Protein AF-A0AAN6HZT4-F1 (afdb_monomer)

Organism: NCBI:txid1937702

Structure (mmCIF, N/CA/C/O backbone):
data_AF-A0AAN6HZT4-F1
#
_entry.id   AF-A0AAN6HZT4-F1
#
loop_
_atom_site.group_PDB
_atom_site.id
_atom_site.type_symbol
_atom_site.label_atom_id
_atom_site.label_alt_id
_atom_site.label_comp_id
_atom_site.label_asym_id
_atom_site.label_entity_id
_atom_site.label_seq_id
_atom_site.pdbx_PDB_ins_code
_atom_site.Cartn_x
_atom_site.Cartn_y
_atom_site.Cartn_z
_atom_site.occupancy
_atom_site.B_iso_or_equiv
_atom_site.auth_seq_id
_atom_site.auth_comp_id
_atom_site.auth_asym_id
_atom_site.auth_atom_id
_atom_site.pdbx_PDB_model_num
ATOM 1 N N . MET A 1 1 ? 8.473 14.433 21.718 1.00 35.22 1 MET A N 1
ATOM 2 C CA . MET A 1 1 ? 7.401 14.892 20.799 1.00 35.22 1 MET A CA 1
ATOM 3 C C . MET A 1 1 ? 7.630 14.148 19.488 1.00 35.22 1 MET A C 1
ATOM 5 O O . MET A 1 1 ? 8.647 14.391 18.858 1.00 35.22 1 MET A O 1
ATOM 9 N N . HIS A 1 2 ? 6.826 13.124 19.186 1.00 38.56 2 HIS A N 1
ATOM 10 C CA . HIS A 1 2 ? 7.186 12.080 18.212 1.00 38.56 2 HIS A CA 1
ATOM 11 C C . HIS A 1 2 ? 7.264 12.597 16.761 1.00 38.56 2 HIS A C 1
ATOM 13 O O . HIS A 1 2 ? 6.365 13.297 16.299 1.00 38.56 2 HIS A O 1
ATOM 19 N N . GLN A 1 3 ? 8.317 12.210 16.029 1.00 48.78 3 GLN A N 1
ATOM 20 C CA . GLN A 1 3 ? 8.629 12.631 14.650 1.00 48.78 3 GLN A CA 1
ATOM 21 C C . GLN A 1 3 ? 7.706 12.044 13.553 1.00 48.78 3 GLN A C 1
ATOM 23 O O . GLN A 1 3 ? 8.074 12.013 12.379 1.00 48.78 3 GLN A O 1
ATOM 28 N N . PHE A 1 4 ? 6.474 11.632 13.878 1.00 53.78 4 PHE A N 1
ATOM 29 C CA . PHE A 1 4 ? 5.451 11.356 12.854 1.00 53.78 4 PHE A CA 1
ATOM 30 C C . PHE A 1 4 ? 4.901 12.635 12.207 1.00 53.78 4 PHE A C 1
ATOM 32 O O . PHE A 1 4 ? 4.132 12.543 11.253 1.00 53.78 4 PHE A O 1
ATOM 39 N N . SER A 1 5 ? 5.331 13.819 12.662 1.00 63.28 5 SER A N 1
ATOM 40 C CA . SER A 1 5 ? 4.953 15.120 12.089 1.00 63.28 5 SER A CA 1
ATOM 41 C C . SER A 1 5 ? 5.141 15.182 10.572 1.00 63.28 5 SER A C 1
ATOM 43 O O . SER A 1 5 ? 4.343 15.797 9.868 1.00 63.28 5 SER A O 1
ATOM 45 N N . ALA A 1 6 ? 6.157 14.492 10.040 1.00 75.69 6 ALA A N 1
ATOM 46 C CA . ALA A 1 6 ? 6.397 14.437 8.604 1.00 75.69 6 ALA A CA 1
ATOM 47 C C . ALA A 1 6 ? 5.263 13.739 7.838 1.00 75.69 6 ALA A C 1
ATOM 49 O O . ALA A 1 6 ? 5.029 14.102 6.692 1.00 75.69 6 ALA A O 1
ATOM 50 N N . LEU A 1 7 ? 4.563 12.771 8.444 1.00 84.50 7 LEU A N 1
ATOM 51 C CA . LEU A 1 7 ? 3.465 12.017 7.827 1.00 84.50 7 LEU A CA 1
ATOM 52 C C . LEU A 1 7 ? 2.072 12.472 8.275 1.00 84.50 7 LEU A C 1
ATOM 54 O O . LEU A 1 7 ? 1.086 12.081 7.657 1.00 84.50 7 LEU A O 1
ATOM 58 N N . GLU A 1 8 ? 1.987 13.302 9.313 1.00 84.25 8 GLU A N 1
ATOM 59 C CA . GLU A 1 8 ? 0.754 13.643 10.030 1.00 84.25 8 GLU A CA 1
ATOM 60 C C . GLU A 1 8 ? -0.397 14.069 9.110 1.00 84.25 8 GLU A C 1
ATOM 62 O O . GLU A 1 8 ? -1.518 13.595 9.266 1.00 84.25 8 GLU A O 1
ATOM 67 N N . ARG A 1 9 ? -0.114 14.863 8.070 1.00 86.81 9 ARG A N 1
ATOM 68 C CA . ARG A 1 9 ? -1.134 15.326 7.109 1.00 86.81 9 ARG A CA 1
ATOM 69 C C . ARG A 1 9 ? -1.764 14.228 6.238 1.00 86.81 9 ARG A C 1
ATOM 71 O O . ARG A 1 9 ? -2.773 14.491 5.594 1.00 86.81 9 ARG A O 1
ATOM 78 N N . TRP A 1 10 ? -1.147 13.049 6.155 1.00 88.56 10 TRP A N 1
ATOM 79 C CA . TRP A 1 10 ? -1.637 11.899 5.381 1.00 88.56 10 TRP A CA 1
ATOM 80 C C . TRP A 1 10 ? -2.173 10.769 6.263 1.00 88.56 10 TRP A C 1
ATOM 82 O O . TRP A 1 10 ? -2.713 9.794 5.743 1.00 88.56 10 TRP A O 1
ATOM 92 N N . ILE A 1 11 ? -2.012 10.872 7.584 1.00 87.69 11 ILE A N 1
ATOM 93 C CA . ILE A 1 11 ? -2.531 9.882 8.523 1.00 87.69 11 ILE A CA 1
ATOM 94 C C . ILE A 1 11 ? -4.014 10.172 8.745 1.00 87.69 11 ILE A C 1
ATOM 96 O O . ILE A 1 11 ? -4.401 11.289 9.085 1.00 87.69 11 ILE A O 1
ATOM 100 N N . VAL A 1 12 ? -4.854 9.150 8.572 1.00 87.88 12 VAL A N 1
ATOM 101 C CA . VAL A 1 12 ? -6.282 9.255 8.885 1.00 87.88 12 VAL A CA 1
ATOM 102 C C . VAL A 1 12 ? -6.434 9.502 10.391 1.00 87.88 12 VAL A C 1
ATOM 104 O O . VAL A 1 12 ? -5.911 8.708 11.184 1.00 87.88 12 VAL A O 1
ATOM 107 N N . PRO A 1 13 ? -7.148 10.565 10.810 1.00 87.75 13 PRO A N 1
ATOM 108 C CA . PRO A 1 13 ? -7.382 10.837 12.219 1.00 87.75 13 PRO A CA 1
ATOM 109 C C . PRO A 1 13 ? -7.962 9.613 12.921 1.00 87.75 13 PRO A C 1
ATOM 111 O O . PRO A 1 13 ? -8.969 9.041 12.501 1.00 87.75 13 PRO A O 1
ATOM 114 N N . THR A 1 14 ? -7.294 9.209 13.993 1.00 90.94 14 THR A N 1
ATOM 115 C CA . THR A 1 14 ? -7.611 7.994 14.735 1.00 90.94 14 THR A CA 1
ATOM 116 C C . THR A 1 14 ? -7.754 8.345 16.204 1.00 90.94 14 THR A C 1
ATOM 118 O O . THR A 1 14 ? -6.926 9.075 16.749 1.00 90.94 14 THR A O 1
ATOM 121 N N . ARG A 1 15 ? -8.796 7.829 16.858 1.00 93.25 15 ARG A N 1
ATOM 122 C CA . ARG A 1 15 ? -9.006 8.014 18.298 1.00 93.25 15 ARG A CA 1
ATOM 123 C C . ARG A 1 15 ? -9.106 6.677 19.014 1.00 93.25 15 ARG A C 1
ATOM 125 O O . ARG A 1 15 ? -9.761 5.760 18.522 1.00 93.25 15 ARG A O 1
ATOM 132 N N . LEU A 1 16 ? -8.498 6.596 20.191 1.00 94.69 16 LEU A N 1
ATOM 133 C CA . LEU A 1 16 ? -8.721 5.486 21.107 1.00 94.69 16 LEU A CA 1
ATOM 134 C C . LEU A 1 16 ? -10.130 5.612 21.698 1.00 94.69 16 LEU A C 1
ATOM 136 O O . LEU A 1 16 ? -10.531 6.699 22.120 1.00 94.69 16 LEU A O 1
ATOM 140 N N . VAL A 1 17 ? -10.885 4.521 21.699 1.00 95.81 17 VAL A N 1
ATOM 141 C CA . VAL A 1 17 ? -12.224 4.451 22.290 1.00 95.81 17 VAL A CA 1
ATOM 142 C C . VAL A 1 17 ? -12.338 3.228 23.180 1.00 95.81 17 VAL A C 1
ATOM 144 O O . VAL A 1 17 ? -11.798 2.173 22.860 1.00 95.81 17 VAL A O 1
ATOM 147 N N . GLU A 1 18 ? -13.088 3.366 24.266 1.00 96.44 18 GLU A N 1
ATOM 148 C CA . GLU A 1 18 ? -13.472 2.232 25.097 1.00 96.44 18 GLU A CA 1
ATOM 149 C C . GLU A 1 18 ? -14.582 1.434 24.398 1.00 96.44 18 GLU A C 1
ATOM 151 O O . GLU A 1 18 ? -15.568 1.985 23.891 1.00 96.44 18 GLU A O 1
ATOM 156 N N . LEU A 1 19 ? -14.407 0.119 24.349 1.00 94.06 19 LEU A N 1
ATOM 157 C CA . LEU A 1 19 ? -15.354 -0.822 23.778 1.00 94.06 19 LEU A CA 1
ATOM 158 C C . LEU A 1 19 ? -16.302 -1.320 24.863 1.00 94.06 19 LEU A C 1
ATOM 160 O O . LEU A 1 19 ? -15.921 -1.573 26.004 1.00 94.06 19 LEU A O 1
ATOM 164 N N . LYS A 1 20 ? -17.568 -1.524 24.493 1.00 92.56 20 LYS A N 1
ATOM 165 C CA . LYS A 1 20 ? -18.529 -2.138 25.412 1.00 92.56 20 LYS A CA 1
ATOM 166 C C . LYS A 1 20 ? -18.079 -3.565 25.756 1.00 92.56 20 LYS A C 1
ATOM 168 O O . LYS A 1 20 ? -17.689 -4.297 24.841 1.00 92.56 20 LYS A O 1
ATOM 173 N N . PRO A 1 21 ? -18.232 -4.012 27.015 1.00 90.38 21 PRO A N 1
ATOM 174 C CA . PRO A 1 21 ? -18.001 -5.406 27.373 1.00 90.38 21 PRO A CA 1
ATOM 175 C C . PRO A 1 21 ? -18.777 -6.349 26.445 1.00 90.38 21 PRO A C 1
ATOM 177 O O . PRO A 1 21 ? -19.966 -6.140 26.183 1.00 90.38 21 PRO A O 1
ATOM 180 N N . GLY A 1 22 ? -18.105 -7.368 25.910 1.00 87.62 22 GLY A N 1
ATOM 181 C CA . GLY A 1 22 ? -18.726 -8.315 24.983 1.00 87.62 22 GLY A CA 1
ATOM 182 C C . GLY A 1 22 ? -18.787 -7.857 23.518 1.00 87.62 22 GLY A C 1
ATOM 183 O O . GLY A 1 22 ? -19.301 -8.602 22.686 1.00 87.62 22 GLY A O 1
ATOM 184 N N . ALA A 1 23 ? -18.347 -6.638 23.173 1.00 89.69 23 ALA A N 1
ATOM 185 C CA . ALA A 1 23 ? -18.449 -6.126 21.802 1.00 89.69 23 ALA A CA 1
ATOM 186 C C . ALA A 1 23 ? -17.593 -6.927 20.812 1.00 89.69 23 ALA A C 1
ATOM 188 O O . ALA A 1 23 ? -18.064 -7.231 19.720 1.00 89.69 23 ALA A O 1
ATOM 189 N N . ILE A 1 24 ? -16.376 -7.307 21.208 1.00 89.38 24 ILE A N 1
ATOM 190 C CA . ILE A 1 24 ? -15.452 -8.076 20.366 1.00 89.38 24 ILE A CA 1
ATOM 191 C C . ILE A 1 24 ? -15.978 -9.494 20.136 1.00 89.38 24 ILE A C 1
ATOM 193 O O . ILE A 1 24 ? -16.015 -9.952 19.000 1.00 89.38 24 ILE A O 1
ATOM 197 N N . GLN A 1 25 ? -16.487 -10.149 21.182 1.00 88.19 25 GLN A N 1
ATOM 198 C CA . GLN A 1 25 ? -17.047 -11.504 21.106 1.00 88.19 25 GLN A CA 1
ATOM 199 C C . GLN A 1 25 ? -18.236 -11.586 20.140 1.00 88.19 25 GLN A C 1
ATOM 201 O O . GLN A 1 25 ? -18.461 -12.610 19.508 1.00 88.19 25 GLN A O 1
ATOM 206 N N . LYS A 1 26 ? -18.994 -10.493 19.984 1.00 88.56 26 LYS A N 1
ATOM 207 C CA . LYS A 1 26 ? -20.091 -10.412 19.004 1.00 88.56 26 LYS A CA 1
ATOM 208 C C . LYS A 1 26 ? -19.613 -10.305 17.553 1.00 88.56 26 LYS A C 1
ATOM 210 O O . LYS A 1 26 ? -20.420 -10.509 16.652 1.00 88.56 26 LYS A O 1
ATOM 215 N N . LEU A 1 27 ? -18.355 -9.925 17.329 1.00 88.44 27 LEU A N 1
ATOM 216 C CA . LEU A 1 27 ? -17.742 -9.795 16.004 1.00 88.44 27 LEU A CA 1
ATOM 217 C C . LEU A 1 27 ? -16.956 -11.044 15.593 1.00 88.44 27 LEU A C 1
ATOM 219 O O . LEU A 1 27 ? -16.597 -11.170 14.419 1.00 88.44 27 LEU A O 1
ATOM 223 N N . GLU A 1 28 ? -16.686 -11.945 16.540 1.00 89.19 28 GLU A N 1
ATOM 224 C CA . GLU A 1 28 ? -16.022 -13.211 16.258 1.00 89.19 28 GLU A CA 1
ATOM 225 C C . GLU A 1 28 ? -16.844 -14.060 15.291 1.00 89.19 28 GLU A C 1
ATOM 227 O O . GLU A 1 28 ? -18.074 -14.134 15.353 1.00 89.19 28 GLU A O 1
ATOM 232 N N . ARG A 1 29 ? -16.128 -14.713 14.382 1.00 90.19 29 ARG A N 1
ATOM 233 C CA . ARG A 1 29 ? -16.663 -15.656 13.402 1.00 90.19 29 ARG A CA 1
ATOM 234 C C . ARG A 1 29 ? -15.775 -16.895 13.390 1.00 90.19 29 ARG A C 1
ATOM 236 O O . ARG A 1 29 ? -14.699 -16.901 13.991 1.00 90.19 29 ARG A O 1
ATOM 243 N N . ASP A 1 30 ? -16.212 -17.957 12.727 1.00 86.19 30 ASP A N 1
ATOM 244 C CA . ASP A 1 30 ? -15.445 -19.209 12.676 1.00 86.19 30 ASP A CA 1
ATOM 245 C C . ASP A 1 30 ? -14.056 -19.020 12.040 1.00 86.19 30 ASP A C 1
ATOM 247 O O . ASP A 1 30 ? -13.100 -19.683 12.435 1.00 86.19 30 ASP A O 1
ATOM 251 N N . ASP A 1 31 ? -13.929 -18.060 11.120 1.00 87.50 31 ASP 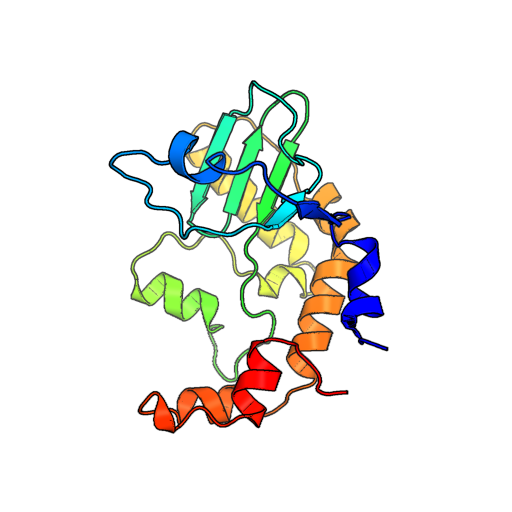A N 1
ATOM 252 C CA . ASP A 1 31 ? -12.704 -17.675 10.415 1.00 87.50 31 ASP A CA 1
ATOM 253 C C . ASP A 1 31 ? -11.963 -16.477 11.038 1.00 87.50 31 ASP A C 1
ATOM 255 O O . ASP A 1 31 ? -10.879 -16.115 10.580 1.00 87.50 31 ASP A O 1
ATOM 259 N N . LEU A 1 32 ? -12.523 -15.859 12.083 1.00 86.56 32 LEU A N 1
ATOM 260 C CA . LEU A 1 32 ? -11.978 -14.655 12.706 1.00 86.56 32 LEU A CA 1
ATOM 261 C C . LEU A 1 32 ? -12.072 -14.737 14.231 1.00 86.56 32 LEU A C 1
ATOM 263 O O . LEU A 1 32 ? -13.124 -14.485 14.822 1.00 86.56 32 LEU A O 1
ATOM 267 N N . LYS A 1 33 ? -10.935 -15.045 14.857 1.00 87.50 33 LYS A N 1
ATOM 268 C CA . LYS A 1 33 ? -10.740 -14.964 16.308 1.00 87.50 33 LYS A CA 1
ATOM 269 C C . LYS A 1 33 ? -10.101 -13.631 16.651 1.00 87.50 33 LYS A C 1
ATOM 271 O O . LYS A 1 33 ? -9.076 -13.275 16.072 1.00 87.50 33 LYS A O 1
ATOM 276 N N . LEU A 1 34 ? -10.734 -12.891 17.551 1.00 86.00 34 LEU A N 1
ATOM 277 C CA . LEU A 1 34 ? -10.284 -11.565 17.954 1.00 86.00 34 LEU A CA 1
ATOM 278 C C . LEU A 1 34 ? -9.810 -11.633 19.399 1.00 86.00 34 LEU A C 1
ATOM 280 O O . LEU A 1 34 ? -10.492 -12.199 20.253 1.00 86.00 34 LEU A O 1
ATOM 284 N N . GLU A 1 35 ? -8.649 -11.050 19.682 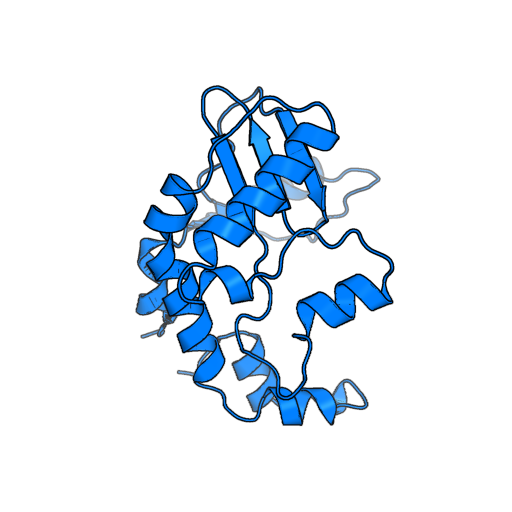1.00 83.88 35 GLU A N 1
ATOM 285 C CA . GLU A 1 35 ? -8.193 -10.958 21.063 1.00 83.88 35 GLU A CA 1
ATOM 286 C C . GLU A 1 35 ? -9.126 -10.045 21.869 1.00 83.88 35 GLU A C 1
ATOM 288 O O . GLU A 1 35 ? -9.556 -8.998 21.372 1.00 83.88 35 GLU A O 1
ATOM 293 N N . PRO A 1 36 ? -9.478 -10.430 23.105 1.00 80.62 36 PRO A N 1
ATOM 294 C CA . PRO A 1 36 ? -10.285 -9.583 23.959 1.00 80.62 36 PRO A CA 1
ATOM 295 C C . PRO A 1 36 ? -9.481 -8.344 24.371 1.00 80.62 36 PRO A C 1
ATOM 297 O O . PRO A 1 36 ? -8.490 -8.445 25.087 1.00 80.62 36 PRO A O 1
ATOM 300 N N . ASP A 1 37 ? -9.960 -7.172 23.969 1.00 85.56 37 ASP A N 1
ATOM 301 C CA . ASP A 1 37 ? -9.467 -5.861 24.391 1.00 85.56 37 ASP A CA 1
ATOM 302 C C . ASP A 1 37 ? -10.645 -5.005 24.888 1.00 85.56 37 ASP A C 1
ATOM 304 O O . ASP A 1 37 ? -11.799 -5.166 24.474 1.00 85.56 37 ASP A O 1
ATOM 308 N N . THR A 1 38 ? -10.366 -4.099 25.816 1.00 90.69 38 THR A N 1
ATOM 309 C CA . THR A 1 38 ? -11.324 -3.093 26.283 1.00 90.69 38 THR A CA 1
ATOM 310 C C . THR A 1 38 ? -11.272 -1.825 25.443 1.00 90.69 38 THR A C 1
ATOM 312 O O . THR A 1 38 ? -12.159 -0.984 25.568 1.00 90.69 38 THR A O 1
ATOM 315 N N . ASN A 1 39 ? -10.279 -1.686 24.563 1.00 92.75 39 ASN A N 1
ATOM 316 C CA . ASN A 1 39 ? -10.094 -0.521 23.716 1.00 92.75 39 ASN A CA 1
ATOM 317 C C . ASN A 1 39 ? -10.107 -0.880 22.230 1.00 92.75 39 ASN A C 1
ATOM 319 O O . ASN A 1 39 ? -9.793 -1.990 21.815 1.00 92.75 39 ASN A O 1
ATOM 323 N N . GLY A 1 40 ? -10.457 0.107 21.411 1.00 91.50 40 GLY A N 1
ATOM 324 C CA . GLY A 1 40 ? -10.363 0.034 19.962 1.00 91.50 40 GLY A CA 1
ATOM 325 C C . GLY A 1 40 ? -9.880 1.349 19.372 1.00 91.50 40 GLY A C 1
ATOM 326 O O . GLY A 1 40 ? -9.961 2.408 19.998 1.00 91.50 40 GLY A O 1
ATOM 327 N N . LEU A 1 41 ? -9.393 1.288 18.137 1.00 92.44 41 LEU A N 1
ATOM 328 C CA . LEU A 1 41 ? -9.083 2.472 17.346 1.00 92.44 41 LEU A CA 1
ATOM 329 C C . LEU A 1 41 ? -10.282 2.791 16.458 1.00 92.44 41 LEU A C 1
ATOM 331 O O . LEU A 1 41 ? -10.638 2.006 15.580 1.00 92.44 41 LEU A O 1
ATOM 335 N N . LEU A 1 42 ? -10.913 3.944 16.682 1.00 92.75 42 LEU A N 1
ATOM 336 C CA . LEU A 1 42 ? -11.926 4.452 15.769 1.00 92.75 42 LEU A CA 1
ATOM 337 C C . LEU A 1 42 ? -11.267 5.321 14.702 1.00 92.75 42 LEU A C 1
ATOM 339 O O . LEU A 1 42 ? -10.607 6.312 15.020 1.00 92.75 42 LEU A O 1
ATOM 343 N N . MET A 1 43 ? -11.515 4.956 13.448 1.00 93.56 43 MET A N 1
ATOM 344 C CA . MET A 1 43 ? -10.988 5.604 12.252 1.00 93.56 43 MET A CA 1
ATOM 345 C C . MET A 1 43 ? -12.136 5.930 11.298 1.00 93.56 43 MET A C 1
ATOM 347 O O . MET A 1 43 ? -13.153 5.231 11.281 1.00 93.56 43 MET A O 1
ATOM 351 N N . GLU A 1 44 ? -11.977 6.978 10.492 1.00 90.38 44 GLU A N 1
ATOM 352 C CA . GLU A 1 44 ? -12.893 7.217 9.377 1.00 90.38 44 GLU A CA 1
ATOM 353 C C . GLU A 1 44 ? -12.820 6.048 8.387 1.00 90.38 44 GLU A C 1
ATOM 355 O O . GLU A 1 44 ? -11.736 5.596 8.009 1.00 90.38 44 GLU A O 1
ATOM 360 N N . ASN A 1 45 ? -13.982 5.558 7.950 1.00 87.56 45 ASN A N 1
ATOM 361 C CA . ASN A 1 45 ? -14.028 4.561 6.895 1.00 87.56 45 ASN A CA 1
ATOM 362 C C . ASN A 1 45 ? -13.745 5.231 5.543 1.00 87.56 45 ASN A C 1
ATOM 364 O O . ASN A 1 45 ? -14.639 5.811 4.928 1.00 87.56 45 ASN A O 1
ATOM 368 N N . VAL A 1 46 ? -12.509 5.103 5.062 1.00 85.12 46 VAL A N 1
ATOM 369 C CA . VAL A 1 46 ? -12.103 5.591 3.732 1.00 85.12 46 VAL A CA 1
ATOM 370 C C . VAL A 1 46 ? -12.886 4.880 2.611 1.00 85.12 46 VAL A C 1
ATOM 372 O O . VAL A 1 46 ? -13.097 5.444 1.542 1.00 85.12 46 VAL A O 1
ATOM 375 N N . PHE A 1 47 ? -13.422 3.686 2.885 1.00 84.88 47 PHE A N 1
ATOM 376 C CA . PHE A 1 47 ? -14.294 2.908 2.003 1.00 84.88 47 PHE A CA 1
ATOM 377 C C . PHE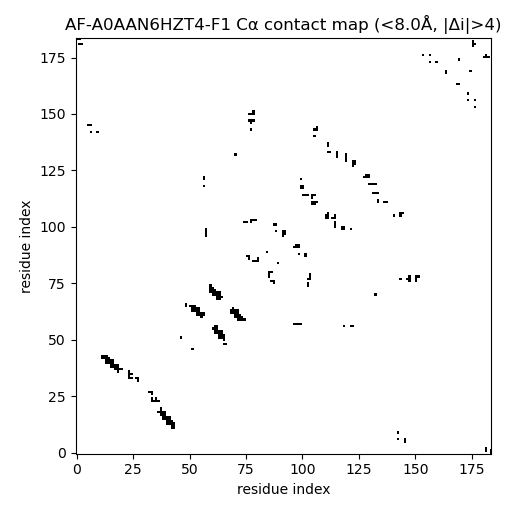 A 1 47 ? -15.783 3.120 2.322 1.00 84.88 47 PHE A C 1
ATOM 379 O O . PHE A 1 47 ? -16.558 2.169 2.347 1.00 84.88 47 PHE A O 1
ATOM 386 N N . LYS A 1 48 ? -16.204 4.356 2.610 1.00 79.75 48 LYS A N 1
ATOM 387 C CA . LYS A 1 48 ? -17.592 4.667 3.013 1.00 79.75 48 LYS A CA 1
ATOM 388 C C . LYS A 1 48 ? -18.669 4.326 1.975 1.00 79.75 48 LYS A C 1
ATOM 390 O O . LYS A 1 48 ? -19.832 4.213 2.350 1.00 79.75 48 LYS A O 1
ATOM 395 N N . GLU A 1 49 ? -18.309 4.195 0.699 1.00 78.88 49 GLU A N 1
ATOM 396 C CA . GLU A 1 49 ? -19.244 3.743 -0.339 1.00 78.88 49 GLU A CA 1
ATOM 397 C C . GLU A 1 49 ? -19.566 2.255 -0.161 1.00 78.88 49 GLU A C 1
ATOM 399 O O . GLU A 1 49 ? -18.695 1.432 0.113 1.00 78.88 49 GLU A O 1
ATOM 404 N N . SER A 1 50 ? -20.841 1.908 -0.298 1.00 71.88 50 SER A N 1
ATOM 405 C CA . SER A 1 50 ? -21.332 0.544 -0.086 1.00 71.88 50 SER A CA 1
ATOM 406 C C . SER A 1 50 ? -21.175 -0.366 -1.308 1.00 71.88 50 SER A C 1
ATOM 408 O O . SER A 1 50 ? -21.358 -1.573 -1.189 1.00 71.88 50 SER A O 1
ATOM 410 N N . ASP A 1 51 ? -20.878 0.195 -2.479 1.00 82.44 51 ASP A N 1
ATOM 411 C CA . ASP A 1 51 ? -20.920 -0.466 -3.788 1.00 82.44 51 ASP A CA 1
ATOM 412 C C . ASP A 1 51 ? -19.549 -0.548 -4.478 1.00 82.44 51 ASP A C 1
ATOM 414 O O . ASP A 1 51 ? -19.461 -0.669 -5.702 1.00 82.44 51 ASP A O 1
ATOM 418 N N . TRP A 1 52 ? -18.464 -0.544 -3.698 1.00 87.81 52 TRP A N 1
ATOM 419 C CA . TRP A 1 52 ? -17.120 -0.729 -4.237 1.00 87.81 52 TRP A CA 1
ATOM 420 C C . TRP A 1 52 ? -16.988 -2.039 -5.015 1.00 87.81 52 TRP A C 1
ATOM 422 O O . TRP A 1 52 ? -17.122 -3.143 -4.481 1.00 87.81 52 TRP A O 1
ATOM 432 N N . ARG A 1 53 ? -16.586 -1.926 -6.280 1.00 88.06 53 ARG A N 1
ATOM 433 C CA . ARG A 1 53 ? -16.002 -3.041 -7.018 1.00 88.06 53 ARG A CA 1
ATOM 434 C C . ARG A 1 53 ? -14.514 -3.127 -6.694 1.00 88.06 53 ARG A C 1
ATOM 436 O O . ARG A 1 53 ? -13.722 -2.318 -7.179 1.00 88.06 53 ARG A O 1
ATOM 443 N N . HIS A 1 54 ? -14.144 -4.135 -5.913 1.00 90.88 54 HIS A N 1
ATOM 444 C CA . HIS A 1 54 ? -12.757 -4.434 -5.563 1.00 90.88 54 HIS A CA 1
ATOM 445 C C . HIS A 1 54 ? -12.062 -5.227 -6.677 1.00 90.88 54 HIS A C 1
ATOM 447 O O . HIS A 1 54 ? -12.524 -6.292 -7.089 1.00 90.88 54 HIS A O 1
ATOM 453 N N . ILE A 1 55 ? -10.937 -4.711 -7.162 1.00 90.25 55 ILE A N 1
ATOM 454 C CA . ILE A 1 55 ? -10.121 -5.308 -8.217 1.00 90.25 55 ILE A CA 1
ATOM 455 C C . ILE A 1 55 ? -8.701 -5.470 -7.691 1.00 90.25 55 ILE A C 1
ATOM 457 O O . ILE A 1 55 ? -7.912 -4.526 -7.650 1.00 90.25 55 ILE A O 1
ATOM 461 N N . THR A 1 56 ? -8.360 -6.694 -7.314 1.00 92.88 56 THR A N 1
ATOM 462 C CA . THR A 1 56 ? -7.005 -7.039 -6.885 1.00 92.88 56 THR A CA 1
ATOM 463 C C . THR A 1 56 ? -6.152 -7.346 -8.111 1.00 92.88 56 THR A C 1
ATOM 465 O O . THR A 1 56 ? -6.239 -8.436 -8.681 1.00 92.88 56 THR A O 1
ATOM 468 N N . LEU A 1 57 ? -5.308 -6.398 -8.526 1.00 91.50 57 LEU A N 1
ATOM 469 C CA . LEU A 1 57 ? -4.362 -6.637 -9.619 1.00 91.50 57 LEU A CA 1
ATOM 470 C C . LEU A 1 57 ? -3.217 -7.533 -9.136 1.00 91.50 57 LEU A C 1
ATOM 472 O O . LEU A 1 57 ? -2.893 -8.546 -9.755 1.00 91.50 57 LEU A O 1
ATOM 476 N N . ASN A 1 58 ? -2.662 -7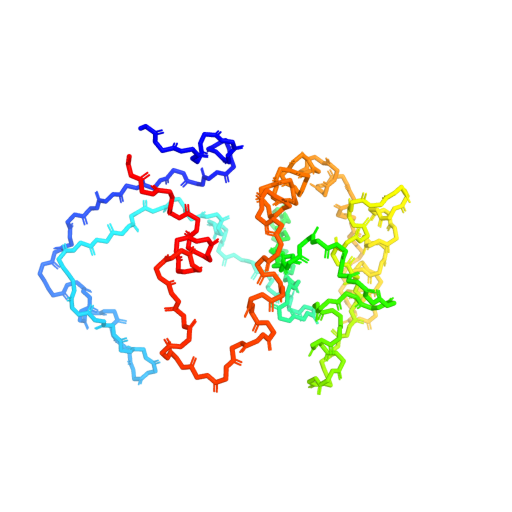.221 -7.969 1.00 89.56 58 ASN A N 1
ATOM 477 C CA . ASN A 1 58 ? -1.824 -8.131 -7.195 1.00 89.56 58 ASN A CA 1
ATOM 478 C C . ASN A 1 58 ? -1.942 -7.793 -5.701 1.00 89.56 58 ASN A C 1
ATOM 480 O O . ASN A 1 58 ? -2.656 -6.871 -5.314 1.00 89.56 58 ASN A O 1
ATOM 484 N N . LYS A 1 59 ? -1.210 -8.503 -4.837 1.00 86.25 59 LYS A N 1
ATOM 485 C CA . LYS A 1 59 ? -1.247 -8.268 -3.381 1.00 86.25 59 LYS A CA 1
ATOM 486 C C . LYS A 1 59 ? -0.808 -6.858 -2.938 1.00 86.25 59 LYS A C 1
ATOM 488 O O . LYS A 1 59 ? -0.915 -6.535 -1.754 1.00 86.25 59 LYS A O 1
ATOM 493 N N . HIS A 1 60 ? -0.227 -6.059 -3.835 1.00 90.12 60 HIS A N 1
ATOM 494 C CA . HIS A 1 60 ? 0.248 -4.705 -3.556 1.00 90.12 60 HIS A CA 1
ATOM 495 C C . HIS A 1 60 ? -0.624 -3.611 -4.167 1.00 90.12 60 HIS A C 1
ATOM 497 O O . HIS A 1 60 ? -0.508 -2.474 -3.723 1.00 90.12 60 HIS A O 1
ATOM 503 N N . ILE A 1 61 ? -1.428 -3.927 -5.180 1.00 93.00 61 ILE A N 1
ATOM 504 C CA . ILE A 1 61 ? -2.174 -2.955 -5.976 1.00 93.00 61 ILE A CA 1
ATOM 505 C C . ILE A 1 61 ? -3.620 -3.430 -6.060 1.00 93.00 61 ILE A C 1
ATOM 507 O O . ILE A 1 61 ? -3.920 -4.430 -6.722 1.00 93.00 61 ILE A O 1
ATOM 511 N N . ILE A 1 62 ? -4.506 -2.695 -5.391 1.00 93.31 62 ILE A N 1
ATOM 512 C CA . ILE A 1 62 ? -5.947 -2.942 -5.398 1.00 93.31 62 ILE A CA 1
ATOM 513 C C . ILE A 1 62 ? -6.643 -1.671 -5.879 1.00 93.31 62 ILE A C 1
ATOM 515 O O . ILE A 1 62 ? -6.424 -0.582 -5.347 1.00 93.31 62 ILE A O 1
ATOM 519 N N . LEU A 1 63 ? -7.480 -1.814 -6.901 1.00 91.38 63 LEU A N 1
ATOM 520 C CA . LEU A 1 63 ? -8.336 -0.751 -7.410 1.00 91.38 63 LEU A CA 1
ATOM 521 C C . LEU A 1 63 ? -9.743 -0.946 -6.857 1.00 91.38 63 LEU A C 1
ATOM 523 O O . LEU A 1 63 ? -10.323 -2.021 -6.977 1.00 91.38 63 LEU A O 1
ATOM 527 N N . ASN A 1 64 ? -10.303 0.107 -6.283 1.00 91.06 64 ASN A N 1
ATOM 528 C CA . ASN A 1 64 ? -11.671 0.138 -5.797 1.00 91.06 64 ASN A CA 1
ATOM 529 C C . ASN A 1 64 ? -12.427 1.120 -6.685 1.00 91.06 64 ASN A C 1
ATOM 531 O O . ASN A 1 64 ? -12.062 2.298 -6.762 1.00 91.06 64 ASN A O 1
ATOM 535 N N . LEU A 1 65 ? -13.421 0.615 -7.413 1.00 87.38 65 LEU A N 1
ATOM 536 C CA . LEU A 1 65 ? -14.201 1.392 -8.374 1.00 87.38 65 LEU A CA 1
ATOM 537 C C . LEU A 1 65 ? -15.648 1.521 -7.887 1.00 87.38 65 LEU A C 1
ATOM 539 O O . LEU A 1 65 ? -16.317 0.506 -7.711 1.00 87.38 65 LEU A O 1
ATOM 543 N N . GLY A 1 66 ? -16.106 2.754 -7.690 1.00 84.12 66 GLY A N 1
ATOM 544 C CA . GLY A 1 66 ? -17.462 3.123 -7.280 1.00 84.12 66 GLY A CA 1
ATOM 545 C C . GLY A 1 66 ? -17.862 4.450 -7.931 1.00 84.12 66 GLY A C 1
ATOM 546 O O . GLY A 1 66 ? -17.464 4.730 -9.070 1.00 84.12 66 GLY A O 1
ATOM 547 N N . ALA A 1 67 ? -18.601 5.295 -7.209 1.00 80.44 67 ALA A N 1
ATOM 548 C CA . ALA A 1 67 ? -18.828 6.684 -7.619 1.00 80.44 67 ALA A CA 1
ATOM 549 C C . ALA A 1 67 ? -17.514 7.484 -7.593 1.00 80.44 67 ALA A C 1
ATOM 551 O O . ALA A 1 67 ? -17.295 8.381 -8.416 1.00 80.44 67 ALA A O 1
ATOM 552 N N . HIS A 1 68 ? -16.611 7.115 -6.684 1.00 83.56 68 HIS A N 1
ATOM 553 C CA . HIS A 1 68 ? -15.223 7.552 -6.689 1.00 83.56 68 HIS A CA 1
ATOM 554 C C . HIS A 1 68 ? -14.281 6.406 -7.085 1.00 83.56 68 HIS A C 1
ATOM 556 O O . HIS A 1 68 ? -14.691 5.290 -7.404 1.00 83.56 68 HIS A O 1
ATOM 562 N N . ARG A 1 69 ? -12.981 6.700 -7.148 1.00 84.69 69 ARG A N 1
ATOM 563 C CA . ARG A 1 69 ? -11.937 5.711 -7.432 1.00 84.69 69 ARG A CA 1
ATOM 564 C C . ARG A 1 69 ? -10.909 5.776 -6.323 1.00 84.69 69 ARG A C 1
ATOM 566 O O . ARG A 1 69 ? -10.421 6.861 -6.014 1.00 84.69 69 ARG A O 1
ATOM 573 N N . LEU A 1 70 ? -10.564 4.625 -5.761 1.00 88.69 70 LEU A N 1
ATOM 574 C CA . LEU A 1 70 ? -9.542 4.522 -4.728 1.00 88.69 70 LEU A CA 1
ATOM 575 C C . LEU A 1 70 ? -8.504 3.483 -5.135 1.00 88.69 70 LEU A C 1
ATOM 577 O O . LEU A 1 70 ? -8.823 2.321 -5.383 1.00 88.69 70 LEU A O 1
ATOM 581 N N . LEU A 1 71 ? -7.248 3.913 -5.169 1.00 91.12 71 LEU A N 1
ATOM 582 C CA . LEU A 1 71 ? -6.095 3.042 -5.337 1.00 91.12 71 LEU A CA 1
ATOM 583 C C . LEU A 1 71 ? -5.515 2.720 -3.957 1.00 91.12 71 LEU A C 1
ATOM 585 O O . LEU A 1 71 ? -4.971 3.598 -3.291 1.00 91.12 71 LEU A O 1
ATOM 589 N N . GLU A 1 72 ? -5.602 1.460 -3.542 1.00 92.75 72 GLU A N 1
ATOM 590 C CA . GLU A 1 72 ? -4.837 0.960 -2.404 1.00 92.75 72 GLU A CA 1
ATOM 591 C C . GLU A 1 72 ? -3.494 0.444 -2.925 1.00 92.75 72 GLU A C 1
ATOM 593 O O . GLU A 1 72 ? -3.427 -0.488 -3.733 1.00 92.75 72 GLU A O 1
ATOM 598 N N . LEU A 1 73 ? -2.416 1.065 -2.447 1.00 92.25 73 LEU A N 1
ATOM 599 C CA . LEU A 1 73 ? -1.052 0.728 -2.822 1.00 92.25 73 LEU A CA 1
ATOM 600 C C . LEU A 1 73 ? -0.230 0.366 -1.587 1.00 92.25 73 LEU A C 1
ATOM 602 O O . LEU A 1 73 ? -0.127 1.134 -0.634 1.00 92.25 73 LEU A O 1
ATOM 606 N N . LYS A 1 74 ? 0.443 -0.783 -1.651 1.00 91.31 74 LYS A N 1
ATOM 607 C CA . LYS A 1 74 ? 1.482 -1.190 -0.699 1.00 91.31 74 LYS A CA 1
ATOM 608 C C . LYS A 1 74 ? 2.839 -1.028 -1.389 1.00 91.31 74 LYS A C 1
ATOM 610 O O . LYS A 1 74 ? 3.322 -1.993 -1.981 1.00 91.31 74 LYS A O 1
ATOM 615 N N . PRO A 1 75 ? 3.481 0.158 -1.321 1.00 86.81 75 PRO A N 1
ATOM 616 C CA . PRO A 1 75 ? 4.693 0.443 -2.094 1.00 86.81 75 PRO A CA 1
ATOM 617 C C . PRO A 1 75 ? 5.913 -0.364 -1.624 1.00 86.81 75 PRO A C 1
ATOM 619 O O . PRO A 1 75 ? 6.882 -0.484 -2.376 1.00 86.81 75 PRO A O 1
ATOM 622 N N . LYS A 1 76 ? 5.833 -0.966 -0.425 1.00 86.31 76 LYS A N 1
ATOM 623 C CA . LYS A 1 76 ? 6.913 -1.694 0.258 1.00 86.31 76 LYS A CA 1
ATOM 624 C C . LYS A 1 76 ? 8.149 -0.795 0.432 1.00 86.31 76 LYS A C 1
ATOM 626 O O . LYS A 1 76 ? 7.997 0.389 0.716 1.00 86.31 76 LYS A O 1
ATOM 631 N N . TRP A 1 77 ? 9.355 -1.356 0.355 1.00 82.62 77 TRP A N 1
ATOM 632 C CA . TRP A 1 77 ? 10.596 -0.608 0.567 1.00 82.62 77 TRP A CA 1
ATOM 633 C C . TRP A 1 77 ? 10.909 0.284 -0.643 1.00 82.62 77 TRP A C 1
ATOM 635 O O . TRP A 1 77 ? 11.025 -0.220 -1.759 1.00 82.62 77 TRP A O 1
ATOM 645 N N . LEU A 1 78 ? 11.030 1.588 -0.426 1.00 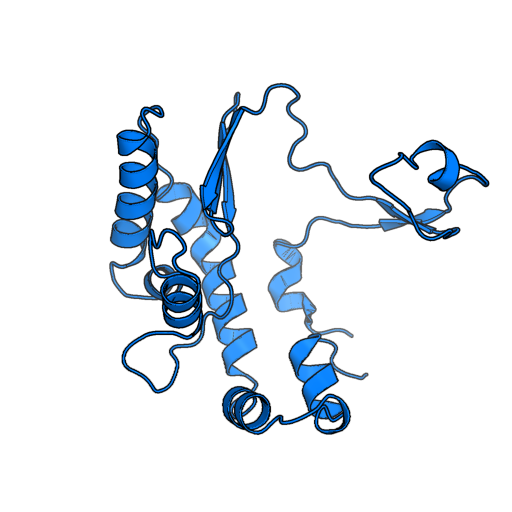85.00 78 LEU A N 1
ATOM 646 C CA . LEU A 1 78 ? 11.244 2.630 -1.432 1.00 85.00 78 LEU A CA 1
ATOM 647 C C . LEU A 1 78 ? 12.709 3.101 -1.494 1.00 85.00 78 LEU A C 1
ATOM 649 O O . LEU A 1 78 ? 12.996 4.222 -1.903 1.00 85.00 78 LEU A O 1
ATOM 653 N N . GLU A 1 79 ? 13.643 2.224 -1.136 1.00 77.69 79 GLU A N 1
ATOM 654 C CA . GLU A 1 79 ? 15.079 2.446 -1.293 1.00 77.69 79 GLU A CA 1
ATOM 655 C C . GLU A 1 79 ? 15.620 1.611 -2.468 1.00 77.69 79 GLU A C 1
ATOM 657 O O . GLU A 1 79 ? 15.304 0.414 -2.578 1.00 77.69 79 GLU A O 1
ATOM 662 N N . PRO A 1 80 ? 16.438 2.198 -3.356 1.00 66.56 80 PRO A N 1
ATOM 663 C CA . PRO A 1 80 ? 17.157 1.434 -4.362 1.00 66.56 80 PRO A CA 1
ATOM 664 C C . PRO A 1 80 ? 18.181 0.535 -3.659 1.00 66.56 80 PRO A C 1
ATOM 666 O O . PRO A 1 80 ? 19.173 1.006 -3.117 1.00 66.56 80 PRO A O 1
ATOM 669 N N . GLY A 1 81 ? 17.927 -0.776 -3.640 1.00 62.97 81 GLY A N 1
ATOM 670 C CA . GLY A 1 81 ? 18.896 -1.744 -3.123 1.00 62.97 81 GLY A CA 1
ATOM 671 C C . GLY A 1 81 ? 20.216 -1.706 -3.906 1.00 62.97 81 GLY A C 1
ATOM 672 O O . GLY A 1 81 ? 20.284 -1.179 -5.012 1.00 62.97 81 GLY A O 1
ATOM 673 N N . SER A 1 82 ? 21.264 -2.332 -3.370 1.00 59.59 82 SER A N 1
ATOM 674 C CA . SER A 1 82 ? 22.601 -2.380 -3.991 1.00 59.59 82 SER A CA 1
ATOM 675 C C . SER A 1 82 ? 22.697 -3.239 -5.267 1.00 59.59 82 SER A C 1
ATOM 677 O O . SER A 1 82 ? 23.760 -3.320 -5.881 1.00 59.59 82 SER A O 1
ATOM 679 N N . GLY A 1 8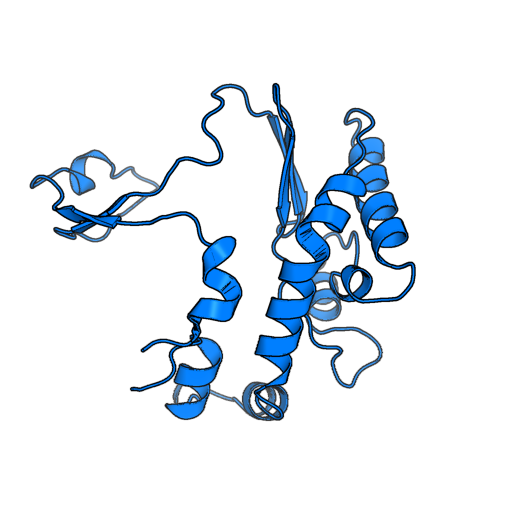3 ? 21.611 -3.907 -5.667 1.00 63.47 83 GLY A N 1
ATOM 680 C CA . GLY A 1 83 ? 21.549 -4.795 -6.828 1.00 63.47 83 GLY A CA 1
ATOM 681 C C . GLY A 1 83 ? 20.818 -4.197 -8.034 1.00 63.47 83 GLY A C 1
ATOM 682 O O . GLY A 1 83 ? 20.202 -3.139 -7.964 1.00 63.47 83 GLY A O 1
ATOM 683 N N . ARG A 1 84 ? 20.826 -4.927 -9.159 1.00 69.69 84 ARG A N 1
ATOM 684 C CA . ARG A 1 84 ? 20.108 -4.537 -10.395 1.00 69.69 84 ARG A CA 1
ATOM 685 C C . ARG A 1 84 ? 18.579 -4.570 -10.264 1.00 69.69 84 ARG A C 1
ATOM 687 O O . ARG A 1 84 ? 17.886 -3.973 -11.080 1.00 69.69 84 ARG A O 1
ATOM 694 N N . ILE A 1 85 ? 18.057 -5.297 -9.276 1.00 73.50 85 ILE A N 1
ATOM 695 C CA . ILE A 1 85 ? 16.625 -5.487 -9.020 1.00 73.50 85 ILE A CA 1
ATOM 696 C C . ILE A 1 85 ? 16.366 -5.100 -7.564 1.00 73.50 85 ILE A C 1
ATOM 698 O O . ILE A 1 85 ? 17.094 -5.537 -6.672 1.00 73.50 85 ILE A O 1
ATOM 702 N N . CYS A 1 86 ? 15.335 -4.291 -7.304 1.00 80.44 86 CYS A N 1
ATOM 703 C CA . CYS A 1 86 ? 14.998 -3.924 -5.931 1.00 80.44 86 CYS A CA 1
ATOM 704 C C . CYS A 1 86 ? 14.410 -5.115 -5.160 1.00 80.44 86 CYS A C 1
ATOM 706 O O . CYS A 1 86 ? 13.828 -6.033 -5.747 1.00 80.44 86 CYS A O 1
ATOM 708 N N . ARG A 1 87 ? 14.510 -5.074 -3.826 1.00 79.62 87 ARG A N 1
ATOM 709 C CA . ARG A 1 87 ? 14.054 -6.148 -2.928 1.00 79.62 87 ARG A CA 1
ATOM 710 C C . ARG A 1 87 ? 12.621 -6.598 -3.215 1.00 79.62 87 ARG A C 1
ATOM 712 O O . ARG A 1 87 ? 12.349 -7.794 -3.252 1.00 79.62 87 ARG A O 1
ATOM 719 N N . ASN A 1 88 ? 11.710 -5.650 -3.436 1.00 81.00 88 ASN A N 1
ATOM 720 C CA . ASN A 1 88 ? 10.295 -5.962 -3.643 1.00 81.00 88 ASN A CA 1
ATOM 721 C C . ASN A 1 88 ? 10.080 -6.728 -4.949 1.00 81.00 88 ASN A C 1
ATOM 723 O O . ASN A 1 88 ? 9.343 -7.709 -4.962 1.00 81.00 88 ASN A O 1
ATOM 727 N N . CYS A 1 89 ? 10.748 -6.307 -6.026 1.00 83.19 89 CYS A N 1
ATOM 728 C CA . CYS A 1 89 ? 10.681 -6.991 -7.312 1.00 83.19 89 CYS A CA 1
ATOM 729 C C . CYS A 1 89 ? 11.286 -8.394 -7.219 1.00 83.19 89 CYS A C 1
ATOM 731 O O . CYS A 1 89 ? 10.654 -9.352 -7.648 1.00 83.19 89 CYS A O 1
ATOM 733 N N . ALA A 1 90 ? 12.462 -8.529 -6.598 1.00 81.38 90 ALA A N 1
ATOM 734 C CA . ALA A 1 90 ? 13.113 -9.825 -6.410 1.00 81.38 90 ALA A CA 1
ATOM 735 C C . ALA A 1 90 ? 12.223 -10.801 -5.621 1.00 81.38 90 ALA A C 1
ATOM 737 O O . ALA A 1 90 ? 12.097 -11.964 -5.993 1.00 81.38 90 ALA A O 1
ATOM 738 N N . HIS A 1 91 ? 11.551 -10.309 -4.575 1.00 82.88 91 HIS A N 1
ATOM 739 C CA . HIS A 1 91 ? 10.633 -11.098 -3.751 1.00 82.88 91 HIS A CA 1
ATOM 740 C C . HIS A 1 91 ? 9.342 -11.503 -4.471 1.00 82.88 91 HIS A C 1
ATOM 742 O O . HIS A 1 91 ? 8.816 -12.583 -4.229 1.00 82.88 91 HIS A O 1
ATOM 748 N N . LEU A 1 92 ? 8.798 -10.642 -5.335 1.00 83.56 92 LEU A N 1
ATOM 749 C CA . LEU A 1 92 ? 7.635 -10.998 -6.157 1.00 83.56 92 LEU A CA 1
ATOM 750 C C . LEU A 1 92 ? 7.998 -12.085 -7.172 1.00 83.56 92 LEU A C 1
ATOM 752 O O . LEU A 1 92 ? 7.283 -13.079 -7.280 1.00 83.56 92 LEU A O 1
ATOM 756 N N . ILE A 1 93 ? 9.143 -11.927 -7.844 1.00 81.81 93 ILE A N 1
ATOM 757 C CA . ILE A 1 93 ? 9.658 -12.895 -8.820 1.00 81.81 93 ILE A CA 1
ATOM 758 C C . ILE A 1 93 ? 9.917 -14.249 -8.151 1.00 81.81 93 ILE A C 1
ATOM 760 O O . ILE A 1 93 ? 9.487 -15.273 -8.673 1.00 81.81 93 ILE A O 1
ATOM 764 N N . SER A 1 94 ? 10.566 -14.274 -6.981 1.00 83.88 94 SER A N 1
ATOM 765 C CA . SER A 1 94 ? 10.872 -15.534 -6.286 1.00 83.88 94 SER A CA 1
ATOM 766 C C . SER A 1 94 ? 9.626 -16.284 -5.809 1.00 83.88 94 SER A C 1
ATOM 768 O O . SER A 1 94 ? 9.650 -17.508 -5.722 1.00 83.88 94 SER A O 1
ATOM 770 N N . LYS A 1 95 ? 8.528 -15.570 -5.534 1.00 86.19 95 LYS A N 1
ATOM 771 C CA . LYS A 1 95 ? 7.228 -16.158 -5.182 1.00 86.19 95 LYS A CA 1
ATOM 772 C C . LYS A 1 95 ? 6.368 -16.542 -6.389 1.00 86.19 95 LYS A C 1
ATOM 774 O O . LYS A 1 95 ? 5.268 -17.046 -6.189 1.00 86.19 95 LYS A O 1
ATOM 779 N N . GLY A 1 96 ? 6.834 -16.290 -7.615 1.00 86.19 96 GLY A N 1
ATOM 780 C CA . GLY A 1 96 ? 6.040 -16.500 -8.829 1.00 86.19 96 GLY A CA 1
ATOM 781 C C . GLY A 1 96 ? 4.790 -15.616 -8.889 1.00 86.19 96 GLY A C 1
ATOM 782 O O . GLY A 1 96 ? 3.805 -15.981 -9.524 1.00 86.19 96 GLY A O 1
ATOM 783 N N . GLU A 1 97 ? 4.793 -14.479 -8.192 1.00 85.81 97 GLU A N 1
ATOM 784 C CA . GLU A 1 97 ? 3.656 -13.564 -8.177 1.00 85.81 97 GLU A CA 1
ATOM 785 C C . GLU A 1 97 ? 3.668 -12.636 -9.392 1.00 85.81 97 GLU A C 1
ATOM 787 O O . GLU A 1 97 ? 4.731 -12.256 -9.888 1.00 85.81 97 GLU A O 1
ATOM 792 N N . ASN A 1 98 ? 2.478 -12.213 -9.835 1.00 84.44 98 ASN A N 1
ATOM 793 C CA . ASN A 1 98 ? 2.361 -11.300 -10.966 1.00 84.44 98 ASN A CA 1
ATOM 794 C C . ASN A 1 98 ? 3.021 -9.946 -10.658 1.00 84.44 98 ASN A C 1
ATOM 796 O O . ASN A 1 98 ? 2.570 -9.176 -9.795 1.00 84.44 98 ASN A O 1
ATOM 800 N N . PHE A 1 99 ? 4.096 -9.660 -11.386 1.00 88.62 99 PHE A N 1
ATOM 801 C CA . PHE A 1 99 ? 4.813 -8.400 -11.318 1.00 88.62 99 PHE A CA 1
ATOM 802 C C . PHE A 1 99 ? 4.218 -7.414 -12.325 1.00 88.62 99 PHE A C 1
ATOM 804 O O . PHE A 1 99 ? 4.291 -7.641 -13.526 1.00 88.62 99 PHE A O 1
ATOM 811 N N . ILE A 1 100 ? 3.673 -6.304 -11.823 1.00 91.56 100 ILE A N 1
ATOM 812 C CA . ILE A 1 100 ? 3.041 -5.268 -12.656 1.00 91.56 100 ILE A CA 1
ATOM 813 C C . ILE A 1 100 ? 4.018 -4.112 -12.887 1.00 91.56 100 ILE A C 1
ATOM 815 O O . ILE A 1 100 ? 4.392 -3.806 -14.014 1.00 91.56 100 ILE A O 1
ATOM 819 N N . ALA A 1 101 ? 4.461 -3.474 -11.802 1.00 91.19 101 ALA A N 1
ATOM 820 C CA . ALA A 1 101 ? 5.354 -2.326 -11.855 1.00 91.19 101 ALA A CA 1
ATOM 821 C C . ALA A 1 101 ? 6.198 -2.220 -10.578 1.00 91.19 101 ALA A C 1
ATOM 823 O O . ALA A 1 101 ? 5.802 -2.673 -9.500 1.00 91.19 101 ALA A O 1
ATOM 824 N N . CYS A 1 102 ? 7.374 -1.602 -10.689 1.00 90.50 102 CYS A N 1
ATOM 825 C CA . CYS A 1 102 ? 8.276 -1.401 -9.558 1.00 90.50 102 CYS A CA 1
ATOM 826 C C . CYS A 1 102 ? 7.931 -0.090 -8.849 1.00 90.50 102 CYS A C 1
ATOM 828 O O . CYS A 1 102 ? 8.033 0.968 -9.460 1.00 90.50 102 CYS A O 1
ATOM 830 N N . SER A 1 103 ? 7.614 -0.120 -7.551 1.00 91.38 103 SER A N 1
ATOM 831 C CA . SER A 1 103 ? 7.284 1.097 -6.786 1.00 91.38 103 SER A CA 1
ATOM 832 C C . SER A 1 103 ? 8.388 2.164 -6.805 1.00 91.38 103 SER A C 1
ATOM 834 O O . SER A 1 103 ? 8.084 3.342 -6.665 1.00 91.38 103 SER A O 1
ATOM 836 N N . LEU A 1 104 ? 9.660 1.795 -7.026 1.00 90.56 104 LEU A N 1
ATOM 837 C CA . LEU A 1 104 ? 10.748 2.775 -7.175 1.00 90.56 104 LEU A CA 1
ATOM 838 C C . LEU A 1 104 ? 10.602 3.644 -8.430 1.00 90.56 104 LEU A C 1
ATOM 840 O O . LEU A 1 104 ? 11.160 4.737 -8.476 1.00 90.56 104 LEU A O 1
ATOM 844 N N . GLN A 1 105 ? 9.839 3.200 -9.434 1.00 92.44 105 GLN A N 1
ATOM 845 C CA . GLN A 1 105 ? 9.540 4.022 -10.607 1.00 92.44 105 GLN A CA 1
ATOM 846 C C . GLN A 1 105 ? 8.793 5.298 -10.213 1.00 92.44 105 GLN A C 1
ATOM 848 O O . GLN A 1 105 ? 9.045 6.338 -10.817 1.00 92.44 105 GLN A O 1
ATOM 853 N N . LEU A 1 106 ? 7.980 5.261 -9.150 1.00 93.00 106 LEU A N 1
ATOM 854 C CA . LEU A 1 106 ? 7.287 6.438 -8.619 1.00 93.00 106 LEU A CA 1
ATOM 855 C C . LEU A 1 106 ? 8.255 7.545 -8.179 1.00 93.00 106 LEU A C 1
ATOM 857 O O . LEU A 1 106 ? 7.877 8.707 -8.171 1.00 93.00 106 LEU A O 1
ATOM 861 N N . LEU A 1 107 ? 9.505 7.206 -7.847 1.00 91.00 107 LEU A N 1
ATOM 862 C CA . LEU A 1 107 ? 10.537 8.158 -7.421 1.00 91.00 107 LEU A CA 1
ATOM 863 C C . LEU A 1 107 ? 11.492 8.568 -8.550 1.00 91.00 107 LEU A C 1
ATOM 865 O O . LEU A 1 107 ? 12.358 9.417 -8.350 1.00 91.00 107 LEU A O 1
ATOM 869 N N . SER A 1 108 ? 11.376 7.949 -9.724 1.00 87.38 108 SER A N 1
ATOM 870 C CA . SER A 1 108 ? 12.282 8.189 -10.847 1.00 87.38 108 SER A CA 1
ATOM 871 C C . SER A 1 108 ? 11.724 9.225 -11.819 1.00 87.38 108 SER A C 1
ATOM 873 O O . SER A 1 108 ? 10.510 9.362 -11.986 1.00 87.38 108 SER A O 1
ATOM 875 N N . LYS A 1 109 ? 12.624 9.930 -12.512 1.00 81.00 109 LYS A N 1
ATOM 876 C CA . LYS A 1 109 ? 12.255 10.853 -13.588 1.00 81.00 109 LYS A CA 1
ATOM 877 C C . LYS A 1 109 ? 11.484 10.092 -14.676 1.00 81.00 109 LYS A C 1
ATOM 879 O O . LYS A 1 109 ? 11.944 9.051 -15.140 1.00 81.00 109 LYS A O 1
ATOM 884 N N . ASP A 1 110 ? 10.300 10.590 -15.029 1.00 86.75 110 ASP A N 1
ATOM 885 C CA . ASP A 1 110 ? 9.349 9.981 -15.977 1.00 86.75 110 ASP A CA 1
ATOM 886 C C . ASP A 1 110 ? 8.797 8.598 -15.569 1.00 86.75 110 ASP A C 1
ATOM 888 O O . ASP A 1 110 ? 8.100 7.941 -16.347 1.00 86.75 110 ASP A O 1
ATOM 892 N N . GLY A 1 111 ? 9.090 8.122 -14.355 1.00 92.19 111 GLY A N 1
ATOM 893 C CA . GLY A 1 111 ? 8.683 6.787 -13.926 1.00 92.19 111 GLY A CA 1
ATOM 894 C C . GLY A 1 111 ? 7.248 6.697 -13.422 1.00 92.19 111 GLY A C 1
ATOM 895 O O . GLY A 1 111 ? 6.665 5.622 -13.520 1.00 92.19 111 GLY A O 1
ATOM 896 N N . ILE A 1 112 ? 6.654 7.806 -12.964 1.00 93.94 112 ILE A N 1
ATOM 897 C CA . ILE A 1 112 ? 5.237 7.858 -12.561 1.00 93.94 112 ILE A CA 1
ATOM 898 C C . ILE A 1 112 ? 4.341 7.428 -13.721 1.00 93.94 112 ILE A C 1
ATOM 900 O O . ILE A 1 112 ? 3.549 6.504 -13.557 1.00 93.94 112 ILE A O 1
ATOM 904 N N . ARG A 1 113 ? 4.515 8.037 -14.901 1.00 95.06 113 ARG A N 1
ATOM 905 C CA . ARG A 1 113 ? 3.737 7.695 -16.095 1.00 95.06 113 ARG A CA 1
ATOM 906 C C . ARG A 1 113 ? 3.879 6.218 -16.446 1.00 95.06 113 ARG A C 1
ATOM 908 O O . ARG A 1 113 ? 2.884 5.520 -16.547 1.00 95.06 113 ARG A O 1
ATOM 915 N N . LYS A 1 114 ? 5.117 5.717 -16.534 1.00 95.44 114 LYS A N 1
ATOM 916 C CA . LYS A 1 114 ? 5.388 4.299 -16.835 1.00 95.44 114 LYS A CA 1
ATOM 917 C C . LYS A 1 114 ? 4.746 3.351 -15.822 1.00 95.44 114 LYS A C 1
ATOM 919 O O . LYS A 1 114 ? 4.275 2.282 -16.194 1.00 95.44 114 LYS A O 1
ATOM 924 N N . TRP A 1 115 ? 4.759 3.727 -14.544 1.00 95.62 115 TRP A N 1
ATOM 925 C CA . TRP A 1 115 ? 4.137 2.947 -13.481 1.00 95.62 115 TRP A CA 1
ATOM 926 C C . TRP A 1 115 ? 2.611 2.930 -13.633 1.00 95.62 115 TRP A C 1
ATOM 928 O O . TRP A 1 115 ? 2.014 1.858 -13.581 1.00 95.62 115 TRP A O 1
ATOM 938 N N . CYS A 1 116 ? 1.993 4.088 -13.887 1.00 95.31 116 CYS A N 1
ATOM 939 C CA . CYS A 1 116 ? 0.548 4.202 -14.099 1.00 95.31 116 CYS A CA 1
ATOM 940 C C . CYS A 1 116 ? 0.107 3.431 -15.348 1.00 95.31 116 CYS A C 1
ATOM 942 O O . CYS A 1 116 ? -0.783 2.595 -15.248 1.00 95.31 116 CYS A O 1
ATOM 944 N N . GLU A 1 117 ? 0.803 3.602 -16.476 1.00 95.62 117 GLU A N 1
ATOM 945 C CA . GLU A 1 117 ? 0.538 2.878 -17.726 1.00 95.62 117 GLU A CA 1
ATOM 946 C C . GLU A 1 117 ? 0.583 1.356 -17.538 1.00 95.62 117 GLU A C 1
ATOM 948 O O . GLU A 1 117 ? -0.234 0.639 -18.111 1.00 95.62 117 GLU A O 1
ATOM 953 N N . ALA A 1 118 ? 1.525 0.840 -16.742 1.00 95.12 118 ALA A N 1
ATOM 954 C CA . ALA A 1 118 ? 1.620 -0.592 -16.462 1.00 95.12 118 ALA A CA 1
ATOM 955 C C . ALA A 1 118 ? 0.426 -1.099 -15.636 1.00 95.12 118 ALA A C 1
ATOM 957 O O . ALA A 1 118 ? -0.127 -2.157 -15.932 1.00 95.12 118 ALA A O 1
ATOM 958 N N . VAL A 1 119 ? 0.006 -0.337 -14.623 1.00 95.00 119 VAL A N 1
ATOM 959 C CA . VAL A 1 119 ? -1.151 -0.671 -13.777 1.00 95.00 119 VAL A CA 1
ATOM 960 C C . VAL A 1 119 ? -2.464 -0.589 -14.554 1.00 95.00 119 VAL A C 1
ATOM 962 O O . VAL A 1 119 ? -3.304 -1.481 -14.448 1.00 95.00 119 VAL A O 1
ATOM 965 N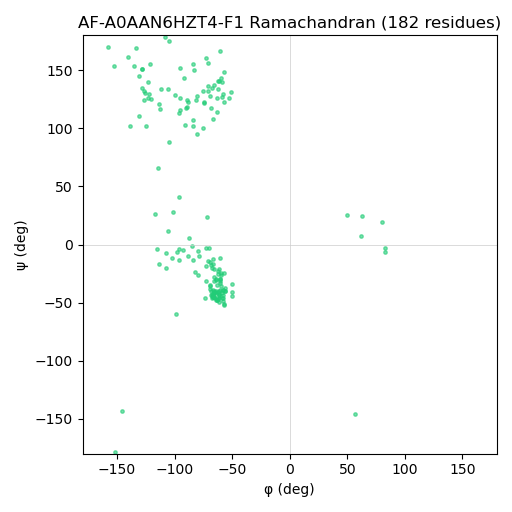 N . GLU A 1 120 ? -2.638 0.463 -15.349 1.00 94.81 120 GLU A N 1
ATOM 966 C CA . GLU A 1 120 ? -3.821 0.688 -16.180 1.00 94.81 120 GLU A CA 1
ATOM 967 C C . GLU A 1 120 ? -3.940 -0.371 -17.276 1.00 94.81 120 GLU A C 1
ATOM 969 O O . GLU A 1 120 ? -5.026 -0.911 -17.483 1.00 94.81 120 GLU A O 1
ATOM 974 N N . ARG A 1 121 ? -2.823 -0.731 -17.921 1.00 95.38 121 ARG A N 1
ATOM 975 C CA . ARG A 1 121 ? -2.779 -1.813 -18.911 1.00 95.38 121 ARG A CA 1
ATOM 976 C C . ARG A 1 121 ? -3.138 -3.156 -18.295 1.00 95.38 121 ARG A C 1
ATOM 978 O O . ARG A 1 121 ? -3.997 -3.839 -18.831 1.00 95.38 121 ARG A O 1
ATOM 985 N N . GLU A 1 122 ? -2.562 -3.501 -17.144 1.00 95.12 122 GLU A N 1
ATOM 986 C CA . GLU A 1 122 ? -2.907 -4.743 -16.440 1.00 95.12 122 GLU A CA 1
ATOM 987 C C . GLU A 1 122 ? -4.406 -4.803 -16.097 1.00 95.12 122 GLU A C 1
ATOM 989 O O . GLU A 1 122 ? -5.034 -5.857 -16.197 1.00 95.12 122 GLU A O 1
ATOM 994 N N . ALA A 1 123 ? -5.008 -3.677 -15.702 1.00 92.75 123 ALA A N 1
ATOM 995 C CA . ALA A 1 123 ? -6.446 -3.619 -15.465 1.00 92.75 123 ALA A CA 1
ATOM 996 C C . ALA A 1 123 ? -7.248 -3.824 -16.767 1.00 92.75 123 ALA A C 1
ATOM 998 O O . ALA A 1 123 ? -8.205 -4.601 -16.790 1.00 92.75 123 ALA A O 1
ATOM 999 N N . GLN A 1 124 ? -6.854 -3.169 -17.860 1.00 93.62 124 GLN A N 1
ATOM 1000 C CA . GLN A 1 124 ? -7.511 -3.310 -19.163 1.00 93.62 124 GLN A CA 1
ATOM 1001 C C . GLN A 1 124 ? -7.396 -4.732 -19.729 1.00 93.62 124 GLN A C 1
ATOM 1003 O O . GLN A 1 124 ? -8.396 -5.275 -20.195 1.00 93.62 124 GLN A O 1
ATOM 1008 N N . ASP A 1 125 ? -6.227 -5.367 -19.616 1.00 93.62 125 ASP A N 1
ATOM 1009 C CA . ASP A 1 125 ? -5.975 -6.739 -20.080 1.00 93.62 125 ASP A CA 1
ATOM 1010 C C . ASP A 1 125 ? -6.855 -7.765 -19.343 1.00 93.62 125 ASP A C 1
ATOM 1012 O O . ASP A 1 125 ? -7.204 -8.814 -19.887 1.00 93.62 125 ASP A O 1
ATOM 1016 N N . ARG A 1 126 ? -7.293 -7.439 -18.120 1.00 91.88 126 ARG A N 1
ATOM 1017 C CA . ARG A 1 126 ? -8.268 -8.220 -17.337 1.00 91.88 126 ARG A CA 1
ATOM 1018 C C . ARG A 1 126 ? -9.731 -7.858 -17.622 1.00 91.88 126 ARG A C 1
ATOM 1020 O O . ARG A 1 126 ? -10.629 -8.361 -16.946 1.00 91.88 126 ARG A O 1
ATOM 1027 N N . GLY A 1 127 ? -9.986 -6.994 -18.603 1.00 90.19 127 GLY A N 1
ATOM 1028 C CA . GLY A 1 127 ? -11.324 -6.580 -19.026 1.00 90.19 127 GLY A CA 1
ATOM 1029 C C . GLY A 1 127 ? -11.972 -5.511 -18.142 1.00 90.19 127 GLY A C 1
ATOM 1030 O O . GLY A 1 127 ? -13.197 -5.366 -18.161 1.00 90.19 127 GLY A O 1
ATOM 1031 N N . TYR A 1 128 ? -11.194 -4.774 -17.343 1.00 88.62 128 TYR A N 1
ATOM 1032 C CA . TYR A 1 128 ? -11.722 -3.657 -16.559 1.00 88.62 128 TYR A CA 1
ATOM 1033 C C . TYR A 1 128 ? -11.803 -2.362 -17.388 1.00 88.62 128 TYR A C 1
ATOM 1035 O O . TYR A 1 128 ? -11.076 -2.209 -18.371 1.00 88.62 128 TYR A O 1
ATOM 1043 N N . PRO A 1 129 ? -12.691 -1.414 -17.016 1.00 83.88 129 PRO A N 1
ATOM 1044 C CA . PRO A 1 129 ? -12.832 -0.152 -17.736 1.00 83.88 129 PRO A CA 1
ATOM 1045 C C . PRO A 1 129 ? -11.519 0.627 -17.802 1.00 83.88 129 PRO A C 1
ATOM 1047 O O . PRO A 1 129 ? -10.734 0.607 -16.855 1.00 83.88 129 PRO A O 1
ATOM 1050 N N . SER A 1 130 ? -11.330 1.385 -18.884 1.00 86.94 130 SER A N 1
ATOM 1051 C CA . SER A 1 130 ? -10.218 2.329 -18.968 1.00 86.94 130 SER A CA 1
ATOM 1052 C C . SER A 1 130 ? -10.286 3.326 -17.811 1.00 86.94 130 SER A C 1
ATOM 1054 O O . SER A 1 130 ? -11.321 3.949 -17.561 1.00 86.94 130 SER A O 1
ATOM 1056 N N . LEU A 1 131 ? -9.166 3.485 -17.117 1.00 87.62 131 LEU A N 1
ATOM 1057 C CA . LEU A 1 131 ? -9.012 4.369 -15.971 1.00 87.62 131 LEU A CA 1
ATOM 1058 C C . LEU A 1 131 ? -7.706 5.148 -16.111 1.00 87.62 131 LEU A C 1
ATOM 1060 O O . LEU A 1 131 ? -6.790 4.685 -16.778 1.00 87.62 131 LEU A O 1
ATOM 1064 N N . SER A 1 132 ? -7.662 6.328 -15.497 1.00 90.69 132 SER A N 1
ATOM 1065 C CA . SER A 1 132 ? -6.444 7.120 -15.340 1.00 90.69 132 SER A CA 1
ATOM 1066 C C . SER A 1 132 ? -6.204 7.313 -13.849 1.00 90.69 132 SER A C 1
ATOM 1068 O O . SER A 1 132 ? -7.114 7.751 -13.134 1.00 90.69 132 SER A O 1
ATOM 1070 N N . ILE A 1 133 ? -5.017 6.932 -13.381 1.00 91.56 133 ILE A N 1
ATOM 1071 C CA . ILE A 1 133 ? -4.564 7.106 -11.992 1.00 91.56 133 ILE A CA 1
ATOM 1072 C C . ILE A 1 133 ? -3.375 8.063 -11.875 1.00 91.56 133 ILE A C 1
ATOM 1074 O O . ILE A 1 133 ? -2.966 8.371 -10.755 1.00 91.56 133 ILE A O 1
ATOM 1078 N N . GLU A 1 134 ? -2.837 8.556 -12.995 1.00 92.69 134 GLU A N 1
ATOM 1079 C CA . GLU A 1 134 ? -1.639 9.401 -13.003 1.00 92.69 134 GLU A CA 1
ATOM 1080 C C . GLU A 1 134 ? -1.819 10.664 -12.150 1.00 92.69 134 GLU A C 1
ATOM 1082 O O . GLU A 1 134 ? -0.998 10.914 -11.269 1.00 92.69 134 GLU A O 1
ATOM 1087 N N . ASP A 1 135 ? -2.925 11.396 -12.314 1.00 89.94 135 ASP A N 1
ATOM 1088 C CA . ASP A 1 135 ? -3.198 12.617 -11.539 1.00 89.94 135 ASP A CA 1
ATOM 1089 C C . ASP A 1 135 ? -3.278 12.342 -10.029 1.00 89.94 135 ASP A C 1
ATOM 1091 O O . ASP A 1 135 ? -2.758 13.108 -9.216 1.00 89.94 135 ASP A O 1
ATOM 1095 N N . ALA A 1 136 ? -3.882 11.215 -9.634 1.00 88.81 136 ALA A N 1
ATOM 1096 C CA . ALA A 1 136 ? -3.998 10.822 -8.231 1.00 88.81 136 ALA A CA 1
ATOM 1097 C C . ALA A 1 136 ? -2.632 10.459 -7.629 1.00 88.81 136 ALA A C 1
ATOM 1099 O O . ALA A 1 136 ? -2.331 10.835 -6.493 1.00 88.81 136 ALA A O 1
ATOM 1100 N N . ILE A 1 137 ? -1.784 9.760 -8.390 1.00 92.94 137 ILE A N 1
ATOM 1101 C CA . ILE A 1 137 ? -0.407 9.461 -7.986 1.00 92.94 137 ILE A CA 1
ATOM 1102 C C . ILE A 1 137 ? 0.420 10.746 -7.895 1.00 92.94 137 ILE A C 1
ATOM 1104 O O . ILE A 1 137 ? 1.120 10.944 -6.901 1.00 92.94 137 ILE A O 1
ATOM 1108 N N . GLN A 1 138 ? 0.316 11.639 -8.883 1.00 92.19 138 GLN A N 1
ATOM 1109 C CA . GLN A 1 138 ? 1.027 12.917 -8.888 1.00 92.19 138 GLN A CA 1
ATOM 1110 C C . GLN A 1 138 ? 0.618 13.794 -7.699 1.00 92.19 138 GLN A C 1
ATOM 1112 O O . GLN A 1 138 ? 1.489 14.324 -7.010 1.00 92.19 138 GLN A O 1
ATOM 1117 N N . ALA A 1 139 ? -0.677 13.879 -7.380 1.00 90.19 139 ALA A N 1
ATOM 1118 C CA . ALA A 1 139 ? -1.171 14.617 -6.216 1.00 90.19 139 ALA A CA 1
ATOM 1119 C C . ALA A 1 139 ? -0.600 14.092 -4.884 1.00 90.19 139 ALA A C 1
ATOM 1121 O O . ALA A 1 139 ? -0.467 14.844 -3.919 1.00 90.19 139 ALA A O 1
ATOM 1122 N N . ASN A 1 140 ? -0.213 12.813 -4.839 1.00 90.75 140 ASN A N 1
ATOM 1123 C CA . ASN A 1 140 ? 0.338 12.155 -3.657 1.00 90.75 140 ASN A CA 1
ATOM 1124 C C . ASN A 1 140 ? 1.854 11.909 -3.741 1.00 90.75 140 ASN A C 1
ATOM 1126 O O . ASN A 1 140 ? 2.408 11.221 -2.884 1.00 90.75 140 ASN A O 1
ATOM 1130 N N . ILE A 1 141 ? 2.564 12.493 -4.715 1.00 91.44 141 ILE A N 1
ATOM 1131 C CA . ILE A 1 141 ? 3.995 12.216 -4.919 1.00 91.44 141 ILE A CA 1
ATOM 1132 C C . ILE A 1 141 ? 4.853 12.555 -3.696 1.00 91.44 141 ILE A C 1
ATOM 1134 O O . ILE A 1 141 ? 5.788 11.827 -3.355 1.00 91.44 141 ILE A O 1
ATOM 1138 N N . LEU A 1 142 ? 4.489 13.628 -2.990 1.00 92.31 142 LEU A N 1
ATOM 1139 C CA . LEU A 1 142 ? 5.186 14.057 -1.783 1.00 92.31 142 LEU A CA 1
ATOM 1140 C C . LEU A 1 142 ? 5.148 12.980 -0.689 1.00 92.31 142 LEU A C 1
ATOM 1142 O O . LEU A 1 142 ? 6.131 12.835 0.025 1.00 92.31 142 LEU A O 1
ATOM 1146 N N . LEU A 1 143 ? 4.073 12.186 -0.586 1.00 92.19 143 LEU A N 1
ATOM 1147 C CA . LEU A 1 143 ? 3.998 11.087 0.381 1.00 92.19 143 LEU A CA 1
ATOM 1148 C C . LEU A 1 143 ? 5.069 10.032 0.084 1.00 92.19 143 LEU A C 1
ATOM 1150 O O . LEU A 1 143 ? 5.811 9.636 0.980 1.00 92.19 143 LEU A O 1
ATOM 1154 N N . PHE A 1 144 ? 5.199 9.610 -1.177 1.00 91.88 144 PHE A N 1
ATOM 1155 C CA . PHE A 1 144 ? 6.207 8.622 -1.571 1.00 91.88 144 PHE A CA 1
ATOM 1156 C C . PHE A 1 144 ? 7.632 9.130 -1.333 1.00 91.88 144 PHE A C 1
ATOM 1158 O O . PHE A 1 144 ? 8.473 8.382 -0.839 1.00 91.88 144 PHE A O 1
ATOM 1165 N N . GLN A 1 145 ? 7.896 10.405 -1.627 1.00 90.94 145 GLN A N 1
ATOM 1166 C CA . GLN A 1 145 ? 9.198 11.032 -1.381 1.00 90.94 145 GLN A CA 1
ATOM 1167 C C . GLN A 1 145 ? 9.520 11.136 0.115 1.00 90.94 145 GLN A C 1
ATOM 1169 O O . GLN A 1 145 ? 10.655 10.867 0.518 1.00 90.94 145 GLN A O 1
ATOM 1174 N N . THR A 1 146 ? 8.534 11.486 0.947 1.00 89.12 146 THR A N 1
ATOM 1175 C CA . THR A 1 146 ? 8.683 11.519 2.407 1.00 89.12 146 THR A CA 1
ATOM 1176 C C . THR A 1 146 ? 8.962 10.123 2.955 1.00 89.12 146 THR A C 1
ATOM 1178 O O . THR A 1 146 ? 9.928 9.955 3.696 1.00 89.12 146 THR A O 1
ATOM 1181 N N . LEU A 1 147 ? 8.194 9.111 2.541 1.00 87.69 147 LEU A N 1
ATOM 1182 C CA . LEU A 1 147 ? 8.409 7.720 2.952 1.00 87.69 147 LEU A CA 1
ATOM 1183 C C . LEU A 1 147 ? 9.801 7.212 2.557 1.00 87.69 147 LEU A C 1
ATOM 1185 O O . LEU A 1 147 ? 10.497 6.631 3.387 1.00 87.69 147 LEU A O 1
ATOM 1189 N N . ALA A 1 148 ? 10.231 7.468 1.319 1.00 86.31 148 ALA A N 1
ATOM 1190 C CA . ALA A 1 148 ? 11.559 7.085 0.843 1.00 86.31 148 ALA A CA 1
ATOM 1191 C C . ALA A 1 148 ? 12.673 7.771 1.645 1.00 86.31 148 ALA A C 1
ATOM 1193 O O . ALA A 1 148 ? 13.645 7.134 2.044 1.00 86.31 148 ALA A O 1
ATOM 1194 N N . SER A 1 149 ? 12.503 9.062 1.940 1.00 84.81 149 SER A N 1
ATOM 1195 C CA . SER A 1 149 ? 13.462 9.837 2.729 1.00 84.81 149 SER A CA 1
ATOM 1196 C C . SER A 1 149 ? 13.547 9.343 4.174 1.00 84.81 149 SER A C 1
ATOM 1198 O O . SER A 1 149 ? 14.641 9.263 4.721 1.00 84.81 149 SER A O 1
ATOM 1200 N N . MET A 1 150 ? 12.419 8.977 4.793 1.00 81.19 150 MET A N 1
ATOM 1201 C CA . MET A 1 150 ? 12.396 8.372 6.130 1.00 81.19 150 MET A CA 1
ATOM 1202 C C . MET A 1 150 ? 13.100 7.012 6.152 1.00 81.19 150 MET A C 1
ATOM 1204 O O . MET A 1 150 ? 13.844 6.734 7.084 1.00 81.19 150 MET A O 1
ATOM 1208 N N . GLN A 1 151 ? 12.918 6.188 5.117 1.00 78.56 151 GLN A N 1
ATOM 1209 C CA . GLN A 1 151 ? 13.606 4.898 5.001 1.00 78.56 151 GLN A CA 1
ATOM 1210 C C . GLN A 1 151 ? 15.121 5.069 4.807 1.00 78.56 151 GLN A C 1
ATOM 1212 O O . GLN A 1 151 ? 15.901 4.360 5.435 1.00 78.56 151 GLN A O 1
ATOM 1217 N N . ALA A 1 152 ? 15.546 6.061 4.020 1.00 76.75 152 ALA A N 1
ATOM 1218 C CA . ALA A 1 152 ? 16.960 6.350 3.776 1.00 76.75 152 ALA A CA 1
ATOM 1219 C C . ALA A 1 152 ? 17.720 6.898 5.004 1.00 76.75 152 ALA A C 1
ATOM 1221 O O . ALA A 1 152 ? 18.950 6.861 5.024 1.00 76.75 152 ALA A O 1
ATOM 1222 N N . ARG A 1 153 ? 17.022 7.399 6.039 1.00 72.00 153 ARG A N 1
ATOM 1223 C CA . ARG A 1 153 ? 17.642 7.904 7.286 1.00 72.00 153 ARG A CA 1
ATOM 1224 C C . ARG A 1 153 ? 18.320 6.829 8.123 1.00 72.00 153 ARG A C 1
ATOM 1226 O O . ARG A 1 153 ? 19.083 7.173 9.021 1.00 72.00 153 ARG A O 1
ATOM 1233 N N . T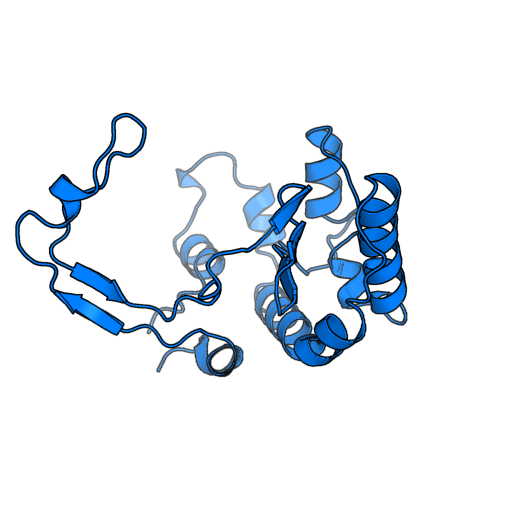YR A 1 154 ? 18.079 5.560 7.820 1.00 68.69 154 TYR A N 1
ATOM 1234 C CA . TYR A 1 154 ? 18.687 4.444 8.526 1.00 68.69 154 TYR A CA 1
ATOM 1235 C C . TYR A 1 154 ? 19.630 3.660 7.605 1.00 68.69 154 TYR A C 1
ATOM 1237 O O . TYR A 1 154 ? 19.370 2.495 7.274 1.00 68.69 154 TYR A O 1
ATOM 1245 N N . PRO A 1 155 ? 20.742 4.289 7.169 1.00 60.00 155 PRO A N 1
ATOM 1246 C CA . PRO A 1 155 ? 21.737 3.603 6.367 1.00 60.00 155 PRO A CA 1
ATOM 1247 C C . PRO A 1 155 ? 22.263 2.405 7.166 1.00 60.00 155 PRO A C 1
ATOM 1249 O O . PRO A 1 155 ? 22.467 2.489 8.376 1.00 60.00 155 PRO A O 1
ATOM 1252 N N . ASN A 1 156 ? 22.479 1.278 6.488 1.00 64.62 156 ASN A N 1
ATOM 1253 C CA . ASN A 1 156 ? 22.949 -0.005 7.042 1.00 64.62 156 ASN A CA 1
ATOM 1254 C C . ASN A 1 156 ? 21.892 -0.921 7.678 1.00 64.62 156 ASN A C 1
ATOM 1256 O O . ASN A 1 156 ? 22.213 -2.082 7.933 1.00 64.62 156 ASN A O 1
ATOM 1260 N N . VAL A 1 157 ? 20.628 -0.507 7.841 1.00 68.62 157 VAL A N 1
ATOM 1261 C CA . VAL A 1 157 ? 19.552 -1.439 8.260 1.00 68.62 157 VAL A CA 1
ATOM 1262 C C . VAL A 1 157 ? 19.450 -2.612 7.304 1.00 68.62 157 VAL A C 1
ATOM 1264 O O . VAL A 1 157 ? 19.305 -3.750 7.726 1.00 68.62 157 VAL A O 1
ATOM 1267 N N . HIS A 1 158 ? 19.594 -2.360 6.005 1.00 63.53 158 HIS A N 1
ATOM 1268 C CA . HIS A 1 158 ? 19.587 -3.418 5.006 1.00 63.53 158 HIS A CA 1
ATOM 1269 C C . HIS A 1 158 ? 20.730 -4.427 5.207 1.00 63.53 158 HIS A C 1
ATOM 1271 O O . HIS A 1 158 ? 20.517 -5.626 5.050 1.00 63.53 158 HIS A O 1
ATOM 1277 N N . GLN A 1 159 ? 21.931 -3.963 5.569 1.00 68.00 159 GLN A N 1
ATOM 1278 C CA . GLN A 1 159 ? 23.055 -4.852 5.880 1.00 68.00 159 GLN A CA 1
ATOM 1279 C C . GLN A 1 159 ? 22.773 -5.657 7.151 1.00 68.00 159 GLN A C 1
ATOM 1281 O O . GLN A 1 159 ? 22.919 -6.875 7.119 1.00 68.00 159 GLN A O 1
ATOM 1286 N N . LYS A 1 160 ? 22.269 -5.004 8.210 1.00 71.25 160 LYS A N 1
ATOM 1287 C CA . LYS A 1 160 ? 21.851 -5.673 9.451 1.00 71.25 160 LYS A CA 1
ATOM 1288 C C . LYS A 1 160 ? 20.776 -6.738 9.204 1.00 71.25 160 LYS A C 1
ATOM 1290 O O . LYS A 1 160 ? 20.916 -7.859 9.673 1.00 71.25 160 LYS A O 1
ATOM 1295 N N . LEU A 1 161 ? 19.742 -6.420 8.419 1.00 69.19 161 LEU A N 1
ATOM 1296 C CA . LEU A 1 161 ? 18.649 -7.339 8.079 1.00 69.19 161 LEU A CA 1
ATOM 1297 C C . LEU A 1 161 ? 19.124 -8.563 7.288 1.00 69.19 161 LEU A C 1
ATOM 1299 O O . LEU A 1 161 ? 18.563 -9.640 7.453 1.00 69.19 161 LEU A O 1
ATOM 1303 N N . ILE A 1 162 ? 20.125 -8.404 6.417 1.00 66.50 162 ILE A N 1
ATOM 1304 C CA . ILE A 1 162 ? 20.712 -9.524 5.666 1.00 66.50 162 ILE A CA 1
ATOM 1305 C C . ILE A 1 162 ? 21.574 -10.411 6.564 1.00 66.50 162 ILE A C 1
ATOM 1307 O O . ILE A 1 162 ? 21.662 -11.609 6.314 1.00 66.50 162 ILE A O 1
ATOM 1311 N N . SER A 1 163 ? 22.207 -9.844 7.592 1.00 72.38 163 SER A N 1
ATOM 1312 C CA . SER A 1 163 ? 23.012 -10.611 8.544 1.00 72.38 163 SER A CA 1
ATOM 1313 C C . SER A 1 163 ? 22.195 -11.337 9.615 1.00 72.38 163 SER A C 1
ATOM 1315 O O . SER A 1 163 ? 22.783 -12.090 10.383 1.00 72.38 163 SER A O 1
ATOM 1317 N N . LEU A 1 164 ? 20.872 -11.137 9.678 1.00 78.69 164 LEU A N 1
ATOM 1318 C CA . LEU A 1 164 ? 20.021 -11.860 10.623 1.00 78.69 164 LEU A CA 1
ATOM 1319 C C . LEU A 1 164 ? 19.932 -13.339 10.240 1.00 78.69 164 LEU A C 1
ATOM 1321 O O . LEU A 1 164 ? 19.566 -13.683 9.115 1.00 78.69 164 LEU A O 1
ATOM 1325 N N . THR A 1 165 ? 20.210 -14.210 11.201 1.00 78.75 165 THR A N 1
ATOM 1326 C CA . THR A 1 165 ? 20.106 -15.668 11.060 1.00 78.75 165 THR A CA 1
ATOM 1327 C C . THR A 1 165 ? 19.014 -16.266 11.945 1.00 78.75 165 THR A C 1
ATOM 1329 O O . THR A 1 165 ? 18.573 -17.390 11.7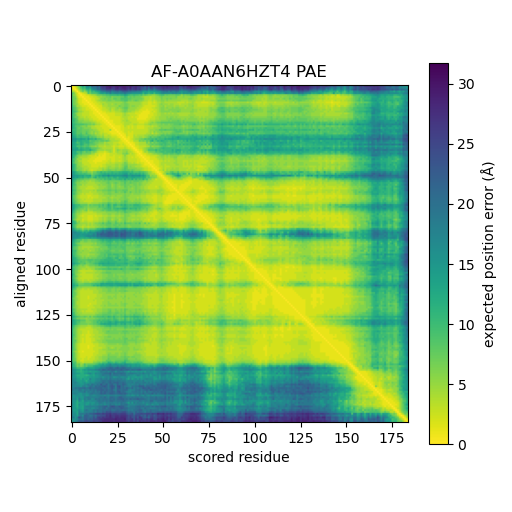08 1.00 78.75 165 THR A O 1
ATOM 1332 N N . SER A 1 166 ? 18.547 -15.509 12.937 1.00 78.31 166 SER A N 1
ATOM 1333 C CA . SER A 1 166 ? 17.555 -15.915 13.926 1.00 78.31 166 SER A CA 1
ATOM 1334 C C . SER A 1 166 ? 16.859 -14.702 14.562 1.00 78.31 166 SER A C 1
ATOM 1336 O O . SER A 1 166 ? 17.278 -13.561 14.377 1.00 78.31 166 SER A O 1
ATOM 1338 N N . GLU A 1 167 ? 15.793 -14.941 15.329 1.00 71.94 167 GLU A N 1
ATOM 1339 C CA . GLU A 1 167 ? 15.053 -13.880 16.034 1.00 71.94 167 GLU A CA 1
ATOM 1340 C C . GLU A 1 167 ? 15.893 -13.168 17.104 1.00 71.94 167 GLU A C 1
ATOM 1342 O O . GLU A 1 167 ? 15.699 -11.979 17.331 1.00 71.94 167 GLU A O 1
ATOM 1347 N N . VAL A 1 168 ? 16.866 -13.855 17.716 1.00 79.81 168 VAL A N 1
ATOM 1348 C CA . VAL A 1 168 ? 17.752 -13.254 18.732 1.00 79.81 168 VAL A CA 1
ATOM 1349 C C . VAL A 1 168 ? 18.751 -12.256 18.145 1.00 79.81 168 VAL A C 1
ATOM 1351 O O . VAL A 1 168 ? 19.343 -11.482 18.891 1.00 79.81 168 VAL A O 1
ATOM 1354 N N . ASP A 1 169 ? 18.918 -12.247 16.819 1.00 74.88 169 ASP A N 1
ATOM 1355 C CA . ASP A 1 169 ? 19.772 -11.282 16.122 1.00 74.88 169 ASP A CA 1
ATOM 1356 C C . ASP A 1 169 ? 19.077 -9.912 15.957 1.00 74.88 169 ASP A C 1
ATOM 1358 O O . ASP A 1 169 ? 19.706 -8.938 15.537 1.00 74.88 169 ASP A O 1
ATOM 1362 N N . VAL A 1 170 ? 17.774 -9.820 16.265 1.00 78.25 170 VAL A N 1
ATOM 1363 C CA . VAL A 1 170 ? 17.010 -8.568 16.226 1.00 78.25 170 VAL A CA 1
ATOM 1364 C C . VAL A 1 170 ? 17.280 -7.773 17.504 1.00 78.25 170 VAL A C 1
ATOM 1366 O O . VAL A 1 170 ? 16.639 -7.985 18.530 1.00 78.25 170 VAL A O 1
ATOM 1369 N N . ASP A 1 171 ? 18.243 -6.852 17.432 1.00 78.81 171 ASP A N 1
ATOM 1370 C CA . ASP A 1 171 ? 18.557 -5.924 18.523 1.00 78.81 171 ASP A CA 1
ATOM 1371 C C . ASP A 1 171 ? 17.484 -4.822 18.685 1.00 78.81 171 ASP A C 1
ATOM 1373 O O . ASP A 1 171 ? 16.708 -4.536 17.766 1.00 78.81 171 ASP A O 1
ATOM 1377 N N . ASP A 1 172 ? 17.436 -4.184 19.862 1.00 71.75 172 ASP A N 1
ATOM 1378 C CA . ASP A 1 172 ? 16.479 -3.104 20.160 1.00 71.75 172 ASP A CA 1
ATOM 1379 C C . ASP A 1 172 ? 16.582 -1.965 19.140 1.00 71.75 172 ASP A C 1
ATOM 1381 O O . ASP A 1 172 ? 15.567 -1.437 18.693 1.00 71.75 172 ASP A O 1
ATOM 1385 N N . GLN A 1 173 ? 17.798 -1.651 18.683 1.00 69.62 173 GLN A N 1
ATOM 1386 C CA . GLN A 1 173 ? 18.037 -0.639 17.658 1.00 69.62 173 GLN A CA 1
ATOM 1387 C C . GLN A 1 173 ? 17.351 -1.009 16.332 1.00 69.62 173 GLN A C 1
ATOM 1389 O O . GLN A 1 173 ? 16.738 -0.163 15.685 1.00 69.62 173 GLN A O 1
ATOM 1394 N N . LEU A 1 174 ? 17.440 -2.263 15.894 1.00 70.38 174 LEU A N 1
ATOM 1395 C CA . LEU A 1 174 ? 16.810 -2.768 14.681 1.00 70.38 174 LEU A CA 1
ATOM 1396 C C . LEU A 1 174 ? 15.293 -2.820 14.847 1.00 70.38 174 LEU A C 1
ATOM 1398 O O . LEU A 1 174 ? 14.573 -2.459 13.918 1.00 70.38 174 LEU A O 1
ATOM 1402 N N . CYS A 1 175 ? 14.817 -3.186 16.035 1.00 66.56 175 CYS A N 1
ATOM 1403 C CA . CYS A 1 175 ? 13.405 -3.168 16.393 1.00 66.56 175 CYS A CA 1
ATOM 1404 C C . CYS A 1 175 ? 12.829 -1.741 16.324 1.00 66.56 175 CYS A C 1
ATOM 1406 O O . CYS A 1 175 ? 11.834 -1.511 15.634 1.00 66.56 175 CYS A O 1
ATOM 1408 N N . GLU A 1 176 ? 13.496 -0.755 16.931 1.00 62.31 176 GLU A N 1
ATOM 1409 C CA . GLU A 1 176 ? 13.165 0.679 16.856 1.00 62.31 176 GLU A CA 1
ATOM 1410 C C . GLU A 1 176 ? 13.157 1.177 15.405 1.00 62.31 176 GLU A C 1
ATOM 1412 O O . GLU A 1 176 ? 12.217 1.836 14.949 1.00 62.31 176 GLU A O 1
ATOM 1417 N N . THR A 1 177 ? 14.162 0.768 14.629 1.00 61.88 177 THR A N 1
ATOM 1418 C CA . THR A 1 177 ? 14.301 1.178 13.231 1.00 61.88 177 THR A CA 1
ATOM 1419 C C . THR A 1 177 ? 13.227 0.570 12.319 1.00 61.88 177 THR A C 1
ATOM 1421 O O . THR A 1 177 ? 12.757 1.210 11.377 1.00 61.88 177 THR A O 1
ATOM 1424 N N . MET A 1 178 ? 12.806 -0.668 12.591 1.00 57.91 178 MET A N 1
ATOM 1425 C CA . MET A 1 178 ? 11.758 -1.368 11.841 1.00 57.91 178 MET A CA 1
ATOM 1426 C C . MET A 1 178 ? 10.343 -0.945 12.241 1.00 57.91 178 MET A C 1
ATOM 1428 O O . MET A 1 178 ? 9.426 -1.044 11.425 1.00 57.91 178 MET A O 1
ATOM 1432 N N . THR A 1 179 ? 10.156 -0.479 13.475 1.00 53.47 179 THR A N 1
ATOM 1433 C CA . THR A 1 179 ? 8.853 -0.044 13.999 1.00 53.47 179 THR A CA 1
ATOM 1434 C C . THR A 1 179 ? 8.602 1.454 13.828 1.00 53.47 179 THR A C 1
ATOM 1436 O O . THR A 1 179 ? 7.501 1.912 14.128 1.00 53.47 179 THR A O 1
ATOM 1439 N N . GLN A 1 180 ? 9.586 2.219 13.328 1.00 51.44 180 GLN A N 1
ATOM 1440 C CA . GLN A 1 180 ? 9.553 3.690 13.277 1.00 51.44 180 GLN A CA 1
ATOM 1441 C C . GLN A 1 180 ? 9.173 4.323 14.630 1.00 51.44 180 GLN A C 1
ATOM 1443 O O . GLN A 1 180 ? 8.644 5.434 14.681 1.00 51.44 180 GLN A O 1
ATOM 1448 N N . LYS A 1 181 ? 9.417 3.618 15.740 1.00 36.56 181 LYS A N 1
ATOM 1449 C CA . LYS A 1 181 ? 9.319 4.182 17.082 1.00 36.56 181 LYS A CA 1
ATOM 1450 C C . LYS A 1 181 ? 10.694 4.722 17.429 1.00 36.56 181 LYS A C 1
ATOM 1452 O O . LYS A 1 181 ? 11.587 3.958 17.769 1.00 36.56 181 LYS A O 1
ATOM 1457 N N . GLU A 1 182 ? 10.858 6.037 17.354 1.00 41.94 182 GLU A N 1
ATOM 1458 C CA . GLU A 1 182 ? 11.956 6.668 18.079 1.00 41.94 182 GLU A CA 1
ATOM 1459 C C . GLU A 1 182 ? 11.601 6.699 19.567 1.00 41.94 182 GLU A C 1
ATOM 1461 O O . GLU A 1 182 ? 10.552 7.226 19.966 1.00 41.94 182 GLU A O 1
ATOM 1466 N N . SER A 1 183 ? 12.479 6.097 20.364 1.00 38.38 183 SER A N 1
ATOM 1467 C CA . SER A 1 183 ? 12.531 6.235 21.816 1.00 38.38 183 SER A CA 1
ATOM 1468 C C . SER A 1 183 ? 12.750 7.706 22.201 1.00 38.38 183 SER A C 1
ATOM 1470 O O . SER A 1 183 ? 13.394 8.459 21.472 1.00 38.38 183 SER A O 1
ATOM 1472 N N . ALA A 1 184 ? 12.102 8.102 23.300 1.00 35.09 184 ALA A N 1
ATOM 1473 C CA . ALA A 1 184 ? 11.843 9.477 23.739 1.00 35.09 184 ALA A CA 1
ATOM 1474 C C . ALA A 1 184 ? 13.081 10.341 24.026 1.00 35.09 184 ALA A C 1
ATOM 1476 O O . ALA A 1 184 ? 14.103 9.790 24.487 1.00 35.09 184 ALA A O 1
#

pLDDT: mean 82.58, std 13.03, range [35.09, 96.44]

Sequence (184 aa):
MHQFSALERWIVPTRLVELKPGAIQKLERDDLKLEPDTNGLLMENVFKESDWRHITLNKHIILNLGAHRLLELKPKWLEPGSGRICRNCAHLISKGENFIACSLQLLSKDGIRKWCEAVEREAQDRGYPSLSIEDAIQANILLFQTLASMQARYPNVHQKLISLTSEVDVDDQLCETMTQKESA

Foldseek 3Di:
DAPCVLVVVVDFDKDKDFDDVCRQVVVDDPPDDDDDDRIDIDTDDPPPDPDWDWDPLDPAWIWTDDPDIDIRGDLDALDADPDPDRPVRVVCVVVVHDDQAHSNLLVDDVSLVVSQVSVQVSCVVVVHDRDGCSVVSVVCSSVSVSRNVLLVVDPCLVVLVVPDPDPVSCDPVNVCSVVVPDDD

Secondary structure (DSSP, 8-state):
--GGGGTGGGSPPEEEEEPPTTTTTTT-BTTB-----SEEEEE--TT--TT-EEEEEETTEEEEESSSEEEEE-----S--SSSS-HHHHHHHHTT------GGGGGSTTHHHHHHHHHHHHHHHTTPPP---HHHHHHTHHHHHHHHHHHHTSTTHHHHHHS--SGGG--HHHHHHHHT----

Solvent-accessible surface area (backbone atoms only — not comparable to full-atom values): 11628 Å² total; per-residue (Å²): 134,78,84,56,67,86,50,48,93,77,54,77,70,68,42,84,39,80,49,62,90,67,54,65,69,71,68,47,48,100,92,39,86,71,82,92,67,60,61,46,79,50,59,78,66,88,72,70,65,92,68,61,45,78,41,73,79,40,102,40,39,33,41,32,44,54,100,57,78,47,79,49,72,59,65,73,78,58,61,87,46,100,57,99,59,38,66,65,58,51,54,33,57,75,68,73,44,83,80,68,66,62,58,58,29,64,80,39,91,78,18,45,60,56,38,37,53,35,52,43,47,57,40,39,78,72,71,43,77,92,67,84,56,51,68,64,49,60,78,42,43,66,57,57,53,49,53,26,52,59,58,60,72,50,77,59,50,68,59,53,63,68,70,46,87,52,79,88,63,63,44,71,69,55,50,30,66,74,65,73,48,79,80,130

Radius of gyration: 19.49 Å; Cα contacts (8 Å, |Δi|>4): 174; chains: 1; bounding box: 44×34×48 Å

InterPro domains:
  IPR009286 Inositol-pentakisphosphate 2-kinase [PF06090] (9-119)

Mean predicted aligned error: 8.52 Å

Nearest PDB structures (foldseek):
  1wq9-assembly1_B  TM=2.131E-01  e=2.688E+00  Daboia russelii russelii